Protein AF-A0A925DSL1-F1 (afdb_monomer)

Structure (mmCIF, N/CA/C/O backbone):
data_AF-A0A925DSL1-F1
#
_entry.id   AF-A0A925DSL1-F1
#
loop_
_atom_site.group_PDB
_atom_site.id
_atom_site.type_symbol
_atom_site.label_atom_id
_atom_site.label_alt_id
_atom_site.label_comp_id
_atom_site.label_asym_id
_atom_site.label_entity_id
_atom_site.label_seq_id
_atom_site.pdbx_PDB_ins_code
_atom_site.Cartn_x
_atom_site.Cartn_y
_atom_site.Cartn_z
_atom_site.occupancy
_atom_site.B_iso_or_equiv
_atom_site.auth_seq_id
_atom_site.auth_comp_id
_atom_site.auth_asym_id
_atom_site.auth_atom_id
_atom_site.pdbx_PDB_model_num
ATOM 1 N N . ALA A 1 1 ? -9.208 -15.804 7.404 1.00 92.75 1 ALA A N 1
ATOM 2 C CA . ALA A 1 1 ? -10.664 -15.871 7.669 1.00 92.75 1 ALA A CA 1
ATOM 3 C C . ALA A 1 1 ? -11.492 -15.817 6.386 1.00 92.75 1 ALA A C 1
ATOM 5 O O . ALA A 1 1 ? -12.232 -16.760 6.136 1.00 92.75 1 ALA A O 1
ATOM 6 N N . GLY A 1 2 ? -11.360 -14.783 5.545 1.00 96.75 2 GLY A N 1
ATOM 7 C CA . GLY A 1 2 ? -12.236 -14.654 4.375 1.00 96.75 2 GLY A CA 1
ATOM 8 C C . GLY A 1 2 ? -12.091 -15.757 3.317 1.00 96.75 2 GLY A C 1
ATOM 9 O O . GLY A 1 2 ? -13.102 -16.180 2.771 1.00 96.75 2 GLY A O 1
ATOM 10 N N . TYR A 1 3 ? -10.896 -16.335 3.118 1.00 97.31 3 TYR A N 1
ATOM 11 C CA . TYR A 1 3 ? -10.740 -17.514 2.244 1.00 97.31 3 TYR A CA 1
ATOM 12 C C . TYR A 1 3 ? -11.501 -18.734 2.787 1.00 97.31 3 TYR A C 1
ATOM 14 O O . TYR A 1 3 ? -12.161 -19.450 2.045 1.00 97.31 3 TYR A O 1
ATOM 22 N N . ALA A 1 4 ? -11.475 -18.952 4.105 1.00 97.38 4 ALA A N 1
ATOM 23 C CA . ALA A 1 4 ? -12.254 -20.024 4.717 1.00 97.38 4 ALA A CA 1
ATOM 24 C C . ALA A 1 4 ? -13.763 -19.775 4.560 1.00 97.38 4 ALA A C 1
ATOM 26 O O . ALA A 1 4 ? -14.498 -20.706 4.244 1.00 97.38 4 ALA A O 1
ATOM 27 N N . ALA A 1 5 ? -14.220 -18.529 4.731 1.00 97.75 5 ALA A N 1
ATOM 28 C CA . ALA A 1 5 ? -15.623 -18.161 4.557 1.00 97.75 5 ALA A CA 1
ATOM 29 C C . ALA A 1 5 ? -16.121 -18.376 3.117 1.00 97.75 5 ALA A C 1
ATOM 31 O O . ALA A 1 5 ? -17.248 -18.829 2.935 1.00 97.75 5 ALA A O 1
ATOM 32 N N . SER A 1 6 ? -15.285 -18.123 2.105 1.00 97.56 6 SER A N 1
ATOM 33 C CA . SER A 1 6 ? -15.670 -18.282 0.697 1.00 97.56 6 SER A CA 1
ATOM 34 C C . SER A 1 6 ? -15.824 -19.746 0.268 1.00 97.56 6 SER A C 1
ATOM 36 O O . SER A 1 6 ? -16.678 -20.057 -0.561 1.00 97.56 6 SER A O 1
ATOM 38 N N . ILE A 1 7 ? -15.042 -20.666 0.848 1.00 97.25 7 ILE A N 1
ATOM 39 C CA . ILE A 1 7 ? -15.068 -22.089 0.466 1.00 97.25 7 ILE A CA 1
ATOM 40 C C . ILE A 1 7 ? -15.901 -22.960 1.413 1.00 97.25 7 ILE A C 1
ATOM 42 O O . ILE A 1 7 ? -16.441 -23.992 0.998 1.00 97.25 7 ILE A O 1
ATOM 46 N N . TYR A 1 8 ? -16.037 -22.573 2.685 1.00 97.62 8 TYR A N 1
ATOM 47 C CA . TYR A 1 8 ? -16.779 -23.359 3.665 1.00 97.62 8 TYR A CA 1
ATOM 48 C C . TYR A 1 8 ? -18.255 -23.428 3.276 1.00 97.62 8 TYR A C 1
ATOM 50 O O . TYR A 1 8 ? -18.919 -22.409 3.115 1.00 97.62 8 TYR A O 1
ATOM 58 N N . LYS A 1 9 ? -18.767 -24.651 3.080 1.00 96.69 9 LYS A N 1
ATOM 59 C CA . LYS A 1 9 ? -20.120 -24.907 2.549 1.00 96.69 9 LYS A CA 1
ATOM 60 C C . LYS A 1 9 ? -20.443 -24.128 1.259 1.00 96.69 9 LYS A C 1
ATOM 62 O O . LYS A 1 9 ? -21.612 -23.878 0.986 1.00 96.69 9 LYS A O 1
ATOM 67 N N . ARG A 1 10 ? -19.427 -23.848 0.430 1.00 95.62 10 ARG A N 1
ATOM 68 C CA . ARG A 1 10 ? -19.524 -23.047 -0.810 1.00 95.62 10 ARG A CA 1
ATOM 69 C C . ARG A 1 10 ? -19.879 -21.568 -0.581 1.00 95.62 10 ARG A C 1
ATOM 71 O O . ARG A 1 10 ? -20.422 -20.938 -1.484 1.00 95.62 10 ARG A O 1
ATOM 78 N N . GLY A 1 11 ? -19.589 -21.041 0.606 1.00 97.00 11 GLY A N 1
ATOM 79 C CA . GLY A 1 11 ? -19.793 -19.640 0.954 1.00 97.00 11 GLY A CA 1
ATOM 80 C C . GLY A 1 11 ? -20.646 -19.480 2.207 1.00 97.00 11 GLY A C 1
ATOM 81 O O . GLY A 1 11 ? -21.763 -19.994 2.289 1.00 97.00 11 GLY A O 1
ATOM 82 N N . ILE A 1 12 ? -20.132 -18.726 3.174 1.00 97.88 12 ILE A N 1
ATOM 83 C CA . ILE A 1 12 ? -20.872 -18.238 4.339 1.00 97.88 12 ILE A CA 1
ATOM 84 C C . ILE A 1 12 ? -20.618 -16.748 4.531 1.00 97.88 12 ILE A C 1
ATOM 86 O O . ILE A 1 12 ? -19.572 -16.243 4.131 1.00 97.88 12 ILE A O 1
ATOM 90 N N . LYS A 1 13 ? -21.553 -16.072 5.208 1.00 97.81 13 LYS A N 1
ATOM 91 C CA . LYS A 1 13 ? -21.423 -14.647 5.517 1.00 97.81 13 LYS A CA 1
ATOM 92 C C . LYS A 1 13 ? -20.107 -14.340 6.226 1.00 97.81 13 LYS A C 1
ATOM 94 O O . LYS A 1 13 ? -19.699 -15.069 7.135 1.00 97.81 13 LYS A O 1
ATOM 99 N N . LEU A 1 14 ? -19.488 -13.236 5.835 1.00 97.44 14 LEU A N 1
ATOM 100 C CA . LEU A 1 14 ? -18.212 -12.766 6.350 1.00 97.44 14 LEU A CA 1
ATOM 101 C C . LEU A 1 14 ? -18.372 -11.352 6.899 1.00 97.44 14 LEU A C 1
ATOM 103 O O . LEU A 1 14 ? -18.754 -10.434 6.185 1.00 97.44 14 LEU A O 1
ATOM 107 N N . VAL A 1 15 ? -17.997 -11.166 8.158 1.00 97.75 15 VAL A N 1
ATOM 108 C CA . VAL A 1 15 ? -17.792 -9.841 8.746 1.00 97.75 15 VAL A CA 1
ATOM 109 C C . VAL A 1 15 ? -16.313 -9.690 9.044 1.00 97.75 15 VAL A C 1
ATOM 111 O O . VAL A 1 15 ? -15.685 -10.622 9.551 1.00 97.75 15 VAL A O 1
ATOM 114 N N . GLN A 1 16 ? -15.755 -8.528 8.728 1.00 97.56 16 GLN A N 1
ATOM 115 C CA . GLN A 1 16 ? -14.381 -8.197 9.071 1.00 97.56 16 GLN A CA 1
ATOM 116 C C . GLN A 1 16 ? -14.343 -7.087 10.119 1.00 97.56 16 GLN A C 1
ATOM 118 O O . GLN A 1 16 ? -15.021 -6.069 9.996 1.00 97.56 16 GLN A O 1
ATOM 123 N N . VAL A 1 17 ? -13.533 -7.311 11.152 1.00 98.06 17 VAL A N 1
ATOM 124 C CA . VAL A 1 17 ? -13.285 -6.375 12.253 1.00 98.06 17 VAL A CA 1
ATOM 125 C C . VAL A 1 17 ? -11.774 -6.132 12.294 1.00 98.06 17 VAL A C 1
ATOM 127 O O . VAL A 1 17 ? -11.069 -6.821 13.032 1.00 98.06 17 VAL A O 1
ATOM 130 N N . PRO A 1 18 ? -11.231 -5.282 11.405 1.00 97.75 18 PRO A N 1
ATOM 131 C CA . PRO A 1 18 ? -9.798 -5.025 11.368 1.00 97.75 18 PRO A CA 1
ATOM 132 C C . PRO A 1 18 ? -9.325 -4.345 12.657 1.00 97.75 18 PRO A C 1
ATOM 134 O O . PRO A 1 18 ? -9.945 -3.399 13.131 1.00 97.75 18 PRO A O 1
ATOM 137 N N . THR A 1 19 ? -8.200 -4.814 13.200 1.00 97.94 19 THR A N 1
ATOM 138 C CA . THR A 1 19 ? -7.633 -4.336 14.476 1.00 97.94 19 THR A CA 1
ATOM 139 C C . THR A 1 19 ? -6.268 -3.662 14.322 1.00 97.94 19 THR A C 1
ATOM 141 O O . THR A 1 19 ? -5.632 -3.331 15.317 1.00 97.94 19 THR A O 1
ATOM 144 N N . SER A 1 20 ? -5.793 -3.478 13.089 1.00 98.12 20 SER A N 1
ATOM 145 C CA . SER A 1 20 ? -4.558 -2.759 12.766 1.00 98.12 20 SER A CA 1
ATOM 146 C C . SER A 1 20 ? -4.834 -1.667 11.740 1.00 98.12 20 SER A C 1
ATOM 148 O O . SER A 1 20 ? -5.822 -1.743 11.003 1.00 98.12 20 SER A O 1
ATOM 150 N N . VAL A 1 21 ? -3.937 -0.680 11.650 1.00 98.00 21 VAL A N 1
ATOM 151 C CA . VAL A 1 21 ? -4.007 0.363 10.614 1.00 98.00 21 VAL A CA 1
ATOM 152 C C . VAL A 1 21 ? -4.038 -0.282 9.230 1.00 98.00 21 VAL A C 1
ATOM 154 O O . VAL A 1 21 ? -4.959 -0.018 8.466 1.00 98.00 21 VAL A O 1
ATOM 157 N N . LEU A 1 22 ? -3.110 -1.207 8.949 1.00 98.06 22 LEU A N 1
ATOM 158 C CA . LEU A 1 22 ? -3.050 -1.952 7.686 1.00 98.06 22 LEU A CA 1
ATOM 159 C C . LEU A 1 22 ? -4.371 -2.669 7.365 1.00 98.06 22 LEU A C 1
ATOM 161 O O . LEU A 1 22 ? -4.848 -2.631 6.231 1.00 98.06 22 LEU A O 1
ATOM 165 N N . GLY A 1 23 ? -4.982 -3.303 8.370 1.00 97.88 23 GLY A N 1
ATOM 166 C CA . GLY A 1 23 ? -6.276 -3.960 8.227 1.00 97.88 23 GLY A CA 1
ATOM 167 C C . GLY A 1 23 ? -7.384 -2.985 7.838 1.00 97.88 23 GLY A C 1
ATOM 168 O O . GLY A 1 23 ? -8.150 -3.275 6.923 1.00 97.88 23 GLY A O 1
ATOM 169 N N . MET A 1 24 ? -7.454 -1.834 8.509 1.00 98.25 24 MET A N 1
ATOM 170 C CA . MET A 1 24 ? -8.497 -0.824 8.294 1.00 98.25 24 MET A CA 1
ATOM 171 C C . MET A 1 24 ? -8.348 -0.102 6.952 1.00 98.25 24 MET A C 1
ATOM 173 O O . MET A 1 24 ? -9.342 0.193 6.296 1.00 98.25 24 MET A O 1
ATOM 177 N N . VAL A 1 25 ? -7.121 0.191 6.529 1.00 97.75 25 VAL A N 1
ATOM 178 C CA . VAL A 1 25 ? -6.869 1.029 5.346 1.00 97.75 25 VAL A CA 1
ATOM 179 C C . VAL A 1 25 ? -6.683 0.214 4.068 1.00 97.75 25 VAL A C 1
ATOM 181 O O . VAL A 1 25 ? -6.904 0.729 2.973 1.00 97.75 25 VAL A O 1
ATOM 184 N N . ASP A 1 26 ? -6.306 -1.061 4.185 1.00 97.25 26 ASP A N 1
ATOM 185 C CA . ASP A 1 26 ? -6.013 -1.897 3.032 1.00 97.25 26 ASP A CA 1
ATOM 186 C C . ASP A 1 26 ? -6.592 -3.313 3.163 1.00 97.25 26 ASP A C 1
ATOM 188 O O . ASP A 1 26 ? -7.583 -3.620 2.496 1.00 97.25 26 ASP A O 1
A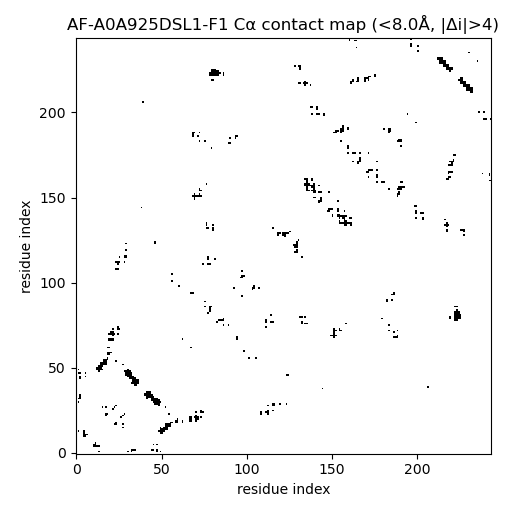TOM 192 N N . ALA A 1 27 ? -6.020 -4.181 3.997 1.00 95.19 27 ALA A N 1
ATOM 193 C CA . ALA A 1 27 ? -6.209 -5.631 3.878 1.00 95.19 27 ALA A CA 1
ATOM 194 C C . ALA A 1 27 ? -7.670 -6.103 4.009 1.00 95.19 27 ALA A C 1
ATOM 196 O O . ALA A 1 27 ? -8.053 -7.094 3.385 1.00 95.19 27 ALA A O 1
ATOM 197 N N . ALA A 1 28 ? -8.508 -5.393 4.774 1.00 96.50 28 ALA A N 1
ATOM 198 C CA . ALA A 1 28 ? -9.909 -5.771 4.941 1.00 96.50 28 ALA A CA 1
ATOM 199 C C . ALA A 1 28 ? -10.811 -5.413 3.746 1.00 96.50 28 ALA A C 1
ATOM 201 O O . ALA A 1 28 ? -11.940 -5.901 3.640 1.00 96.50 28 ALA A O 1
ATOM 202 N N . ILE A 1 29 ? -10.324 -4.569 2.833 1.00 95.44 29 ILE A N 1
ATOM 203 C CA . ILE A 1 29 ? -11.113 -3.966 1.760 1.00 95.44 29 ILE A CA 1
ATOM 204 C C . ILE A 1 29 ? -10.801 -4.628 0.417 1.00 95.44 29 ILE A C 1
ATOM 206 O O . ILE A 1 29 ? -9.652 -4.791 0.001 1.00 95.44 29 ILE A O 1
ATOM 210 N N . GLY A 1 30 ? -11.864 -4.946 -0.320 1.00 93.38 30 GLY A N 1
ATOM 211 C CA . GLY A 1 30 ? -11.807 -5.398 -1.707 1.00 93.38 30 GLY A CA 1
ATOM 212 C C . GLY A 1 30 ? -11.719 -6.9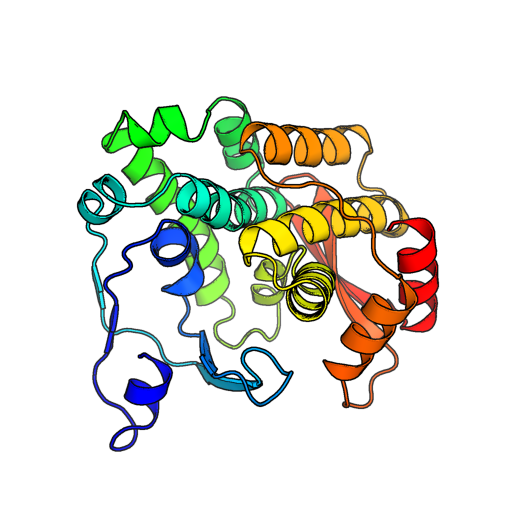04 -1.904 1.00 93.38 30 GLY A C 1
ATOM 213 O O . GLY A 1 30 ? -11.445 -7.345 -3.022 1.00 93.38 30 GLY A O 1
ATOM 214 N N . GLY A 1 31 ? -11.938 -7.688 -0.849 1.00 94.62 31 GLY A N 1
ATOM 215 C CA . GLY A 1 31 ? -12.297 -9.101 -0.958 1.00 94.62 31 GLY A CA 1
ATOM 216 C C . GLY A 1 31 ? -11.206 -10.036 -1.477 1.00 94.62 31 GLY A C 1
ATOM 217 O O . GLY A 1 31 ? -11.490 -11.207 -1.710 1.00 94.62 31 GLY A O 1
ATOM 218 N N . LYS A 1 32 ? -9.963 -9.578 -1.655 1.00 95.00 32 LYS A N 1
ATOM 219 C CA . LYS A 1 32 ? -8.842 -10.468 -1.980 1.00 95.00 32 LYS A CA 1
ATOM 220 C C . LYS A 1 32 ? -8.484 -11.269 -0.736 1.00 95.00 32 LYS A C 1
ATOM 222 O O . LYS A 1 32 ? -7.959 -10.726 0.226 1.00 95.00 32 LYS A O 1
ATOM 227 N N . ASN A 1 33 ? -8.792 -12.559 -0.757 1.00 94.94 33 ASN A N 1
ATOM 228 C CA . ASN A 1 33 ? -8.494 -13.466 0.339 1.00 94.94 33 ASN A CA 1
ATOM 229 C C . ASN A 1 33 ? -7.604 -14.589 -0.168 1.00 94.94 33 ASN A C 1
ATOM 231 O O . ASN A 1 33 ? -7.962 -15.234 -1.151 1.00 94.94 33 ASN A O 1
ATOM 235 N N . GLY A 1 34 ? -6.503 -14.870 0.521 1.00 92.88 34 GLY A N 1
ATOM 236 C CA . GLY A 1 34 ? -5.579 -15.918 0.111 1.00 92.88 34 GLY A CA 1
ATOM 237 C C . GLY A 1 34 ? -4.840 -16.559 1.274 1.00 92.88 34 GLY A C 1
ATOM 238 O O . GLY A 1 34 ? -4.988 -16.158 2.430 1.00 92.88 34 GLY A O 1
ATOM 239 N N . VAL A 1 35 ? -4.086 -17.596 0.934 1.00 92.38 35 VAL A N 1
ATOM 240 C CA . VAL A 1 35 ? -3.110 -18.264 1.790 1.00 92.38 35 VAL A CA 1
ATOM 241 C C . VAL A 1 35 ? -1.819 -18.471 1.009 1.00 92.38 35 VAL A C 1
ATOM 243 O O . VAL A 1 35 ? 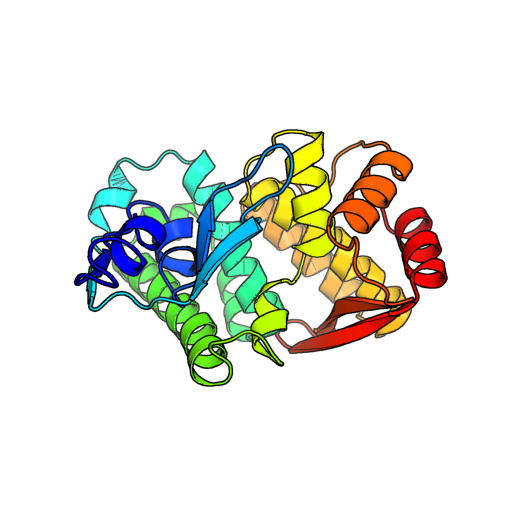-1.836 -18.665 -0.213 1.00 92.38 35 VAL A O 1
ATOM 246 N N . ASP A 1 36 ? -0.706 -18.452 1.729 1.00 89.12 36 ASP A N 1
ATOM 247 C CA . ASP A 1 36 ? 0.608 -18.733 1.166 1.00 89.12 36 ASP A CA 1
ATOM 248 C C . ASP A 1 36 ? 0.761 -20.236 0.900 1.00 89.12 36 ASP A C 1
ATOM 250 O O . ASP A 1 36 ? 0.242 -21.077 1.641 1.00 89.12 36 ASP A O 1
ATOM 254 N N . VAL A 1 37 ? 1.482 -20.588 -0.166 1.00 86.12 37 VAL A N 1
ATOM 255 C CA . VAL A 1 37 ? 1.793 -21.982 -0.509 1.00 86.12 37 VAL A CA 1
ATOM 256 C C . VAL A 1 37 ? 3.293 -22.116 -0.726 1.00 86.12 37 VAL A C 1
ATOM 258 O O . VAL A 1 37 ? 3.823 -21.727 -1.766 1.00 86.12 37 VAL A O 1
ATOM 261 N N . GLY A 1 38 ? 3.990 -22.683 0.262 1.00 84.12 38 GLY A N 1
ATOM 262 C CA . GLY A 1 38 ? 5.452 -22.734 0.254 1.00 84.12 38 GLY A CA 1
ATOM 263 C C . GLY A 1 38 ? 6.040 -21.314 0.221 1.00 84.12 38 GLY A C 1
ATOM 264 O O . GLY A 1 38 ? 5.655 -20.511 1.065 1.00 84.12 38 GLY A O 1
ATOM 265 N N . PRO A 1 39 ? 6.931 -20.980 -0.733 1.00 73.81 39 PRO A N 1
ATOM 266 C CA . PRO A 1 39 ? 7.510 -19.639 -0.850 1.00 73.81 39 PRO A CA 1
ATOM 267 C C . PRO A 1 39 ? 6.599 -18.622 -1.566 1.00 73.81 39 PRO A C 1
ATOM 269 O O . PRO A 1 39 ? 6.995 -17.475 -1.745 1.00 73.81 39 PRO A O 1
ATOM 272 N N . PHE A 1 40 ? 5.412 -19.025 -2.033 1.00 76.06 40 PHE A N 1
ATOM 273 C CA . PHE A 1 40 ? 4.550 -18.168 -2.847 1.00 76.06 40 PHE A CA 1
ATOM 274 C C . PHE A 1 40 ? 3.459 -17.493 -2.012 1.00 76.06 40 PHE A C 1
ATOM 276 O O . PHE A 1 40 ? 2.558 -18.166 -1.497 1.00 76.06 40 PHE A O 1
ATOM 283 N N . LYS A 1 41 ? 3.518 -16.160 -1.937 1.00 76.38 41 LYS A N 1
ATOM 284 C CA . LYS A 1 41 ? 2.550 -15.317 -1.226 1.00 76.38 41 LYS A CA 1
ATOM 285 C C . LYS A 1 41 ? 1.183 -15.325 -1.899 1.00 76.38 41 LYS A C 1
ATOM 287 O O . LYS A 1 41 ? 1.097 -15.182 -3.115 1.00 76.38 41 LYS A O 1
ATOM 292 N N . ASN A 1 42 ? 0.113 -15.455 -1.112 1.00 83.00 42 ASN A N 1
ATOM 293 C CA . ASN A 1 42 ? -1.283 -15.356 -1.564 1.00 83.00 42 ASN A CA 1
ATOM 294 C C . ASN A 1 42 ? -1.629 -16.211 -2.808 1.00 83.00 42 ASN A C 1
ATOM 296 O O . ASN A 1 42 ? -2.549 -15.880 -3.558 1.00 83.00 42 ASN A O 1
ATOM 300 N N . MET A 1 43 ? -0.902 -17.312 -3.033 1.00 85.69 43 MET A N 1
ATOM 301 C CA . MET A 1 43 ? -0.968 -18.110 -4.265 1.00 85.69 43 MET A CA 1
ATOM 302 C C . MET A 1 43 ? -2.329 -18.789 -4.465 1.00 85.69 43 MET A C 1
ATOM 304 O O . MET A 1 43 ? -2.800 -18.932 -5.593 1.00 85.69 43 MET A O 1
ATOM 308 N N . VAL A 1 44 ? -2.970 -19.224 -3.378 1.00 91.75 44 VAL A N 1
ATOM 309 C CA . VAL A 1 44 ? -4.300 -19.847 -3.419 1.00 91.75 44 VAL A CA 1
ATOM 310 C C . VAL A 1 44 ? -5.286 -18.941 -2.707 1.00 91.75 44 VAL A C 1
ATOM 312 O O . VAL A 1 44 ? -5.086 -18.595 -1.545 1.00 91.75 44 VAL A O 1
ATOM 315 N N . GLY A 1 45 ? -6.368 -18.570 -3.388 1.00 94.56 45 GLY A N 1
ATOM 316 C CA . GLY A 1 45 ? -7.311 -17.604 -2.848 1.00 94.56 45 GLY A CA 1
ATOM 317 C C . GLY A 1 45 ? -8.591 -17.437 -3.654 1.00 94.56 45 GLY A C 1
ATOM 318 O O . GLY A 1 45 ? -8.836 -18.126 -4.643 1.00 94.56 45 GLY A O 1
ATOM 319 N N . THR A 1 46 ? -9.416 -16.498 -3.203 1.00 96.12 46 THR A N 1
ATOM 320 C CA . THR A 1 46 ? -10.694 -16.110 -3.809 1.00 96.12 46 THR A CA 1
ATOM 321 C C . THR A 1 46 ? -10.889 -14.603 -3.711 1.00 96.12 46 THR A C 1
ATOM 323 O O . THR A 1 46 ? -10.506 -13.999 -2.705 1.00 96.12 46 THR A O 1
ATOM 326 N N . VAL A 1 47 ? -11.587 -14.022 -4.686 1.00 95.94 47 VAL A N 1
ATOM 327 C CA . VAL A 1 47 ? -12.211 -12.703 -4.526 1.00 95.94 47 VAL A CA 1
ATOM 328 C C . VAL A 1 47 ? -13.594 -12.916 -3.902 1.00 95.94 47 VAL A C 1
ATOM 330 O O . VAL A 1 47 ? -14.478 -13.487 -4.534 1.00 95.94 47 VAL A O 1
ATOM 333 N N . TYR A 1 48 ? -13.745 -12.553 -2.628 1.00 96.19 48 TYR A N 1
ATOM 334 C CA . TYR A 1 48 ? -14.959 -12.724 -1.829 1.00 96.19 48 TYR A CA 1
ATOM 335 C C . TYR A 1 48 ? -15.121 -11.545 -0.864 1.00 96.19 48 TYR A C 1
ATOM 337 O O . TYR A 1 48 ? -14.308 -11.364 0.048 1.00 96.19 48 TYR A O 1
ATOM 345 N N . GLN A 1 49 ? -16.143 -10.720 -1.092 1.00 96.50 49 GLN A N 1
ATOM 346 C CA . GLN A 1 49 ? -16.385 -9.518 -0.294 1.00 96.50 49 GLN A CA 1
ATOM 347 C C . GLN A 1 49 ? -16.964 -9.863 1.084 1.00 96.50 49 GLN A C 1
ATOM 349 O O . GLN A 1 49 ? -17.761 -10.798 1.194 1.00 96.50 49 GLN A O 1
ATOM 354 N N . PRO A 1 50 ? -16.600 -9.116 2.139 1.00 96.38 50 PRO A N 1
ATOM 355 C CA . PRO A 1 50 ? -17.330 -9.175 3.396 1.00 96.38 50 PRO A CA 1
ATOM 356 C C . PRO A 1 50 ? -18.730 -8.559 3.247 1.00 96.38 50 PRO A C 1
ATOM 358 O O . PRO A 1 50 ? -18.910 -7.570 2.541 1.00 96.38 50 PRO A O 1
ATOM 361 N N . ASP A 1 51 ? -19.709 -9.103 3.969 1.00 97.00 51 ASP A N 1
ATOM 362 C CA . ASP A 1 51 ? -21.045 -8.517 4.116 1.00 97.00 51 ASP A CA 1
ATOM 363 C C . ASP A 1 51 ? -21.012 -7.226 4.951 1.00 97.00 51 ASP A C 1
ATOM 365 O O . ASP A 1 51 ? -21.890 -6.374 4.820 1.00 97.00 51 ASP A O 1
ATOM 369 N N . PHE A 1 52 ? -20.031 -7.098 5.852 1.00 96.12 52 PHE A N 1
ATOM 370 C CA . PHE A 1 52 ? -19.885 -5.941 6.731 1.00 96.12 52 PHE A CA 1
ATOM 371 C C . PHE A 1 52 ? -18.433 -5.735 7.179 1.00 96.12 52 PHE A C 1
ATOM 373 O O . PHE A 1 52 ? -17.702 -6.695 7.443 1.00 96.12 52 PHE A O 1
ATOM 380 N N . LEU A 1 53 ? -18.045 -4.467 7.307 1.00 96.12 53 LEU A N 1
ATOM 381 C CA . LEU A 1 53 ? -16.767 -4.013 7.846 1.00 96.12 53 LEU A CA 1
ATOM 382 C C . LEU A 1 53 ? -17.042 -3.160 9.089 1.00 96.12 53 LEU A C 1
ATOM 384 O O . LEU A 1 53 ? -17.683 -2.117 8.984 1.00 96.12 53 LEU A O 1
ATOM 388 N N . LEU A 1 54 ? -16.568 -3.603 10.255 1.00 96.75 54 LEU A N 1
ATOM 389 C CA . LEU A 1 54 ? -16.703 -2.866 11.513 1.00 96.75 54 LEU A CA 1
ATOM 390 C C . LEU A 1 54 ? -15.379 -2.209 11.879 1.00 96.75 54 LEU A C 1
ATOM 392 O O . LEU A 1 54 ? -14.422 -2.895 12.236 1.00 96.75 54 LEU A O 1
ATOM 396 N N . PHE A 1 55 ? -15.336 -0.885 11.802 1.00 96.00 55 PHE A N 1
ATOM 397 C CA . PHE A 1 55 ? -14.148 -0.110 12.137 1.00 96.00 55 PHE A CA 1
ATOM 398 C C . PHE A 1 55 ? -14.305 0.421 13.559 1.00 96.00 55 PHE A C 1
ATOM 400 O O . PHE A 1 55 ? -15.008 1.400 13.791 1.00 96.00 55 PHE A O 1
ATOM 407 N N . ASP A 1 56 ? -13.676 -0.261 14.513 1.00 96.19 56 ASP A N 1
ATOM 408 C CA . ASP A 1 56 ? -13.581 0.191 15.899 1.00 96.19 56 ASP A CA 1
ATOM 409 C C . ASP A 1 56 ? -12.151 0.671 16.168 1.00 96.19 56 ASP A C 1
ATOM 411 O O . ASP A 1 56 ? -11.215 -0.118 16.312 1.00 96.19 56 ASP A O 1
ATOM 415 N N . TYR A 1 57 ? -11.976 1.991 16.215 1.00 95.62 57 TYR A N 1
ATOM 416 C CA . TYR A 1 57 ? -10.663 2.607 16.400 1.00 95.62 57 TYR A CA 1
ATOM 417 C C . TYR A 1 57 ? -10.070 2.354 17.790 1.00 95.62 57 TYR A C 1
ATOM 419 O O . TYR A 1 57 ? -8.866 2.526 17.968 1.00 95.62 57 TYR A O 1
ATOM 427 N N . SER A 1 58 ? -10.861 1.886 18.766 1.00 95.75 58 SER A N 1
ATOM 428 C CA . SER A 1 58 ? -10.345 1.568 20.101 1.00 95.75 58 SER A CA 1
ATOM 429 C C . SER A 1 58 ? -9.338 0.413 20.095 1.00 95.75 58 SER A C 1
ATOM 431 O O . SER A 1 58 ? -8.458 0.382 20.957 1.00 95.75 58 SER A O 1
ATOM 433 N N . PHE A 1 59 ? -9.375 -0.474 19.090 1.00 97.06 59 PHE A N 1
ATOM 434 C CA . PHE A 1 59 ? -8.351 -1.511 18.902 1.00 97.06 59 PHE A CA 1
ATOM 435 C C . PHE A 1 59 ? -6.953 -0.932 18.662 1.00 97.06 59 PHE A C 1
ATOM 437 O O . PHE A 1 59 ? -5.952 -1.555 19.020 1.00 97.06 59 PHE A O 1
ATOM 444 N N . LEU A 1 60 ? -6.871 0.278 18.102 1.00 97.19 60 LEU A N 1
ATOM 445 C CA . LEU A 1 60 ? -5.599 0.926 17.802 1.00 97.19 60 LEU A CA 1
ATOM 446 C C . LEU A 1 60 ? -4.903 1.477 19.059 1.00 97.19 60 LEU A C 1
ATOM 448 O O . LEU A 1 60 ? -3.698 1.723 19.022 1.00 97.19 60 LEU A O 1
ATOM 452 N N . ASN A 1 61 ? -5.615 1.592 20.188 1.00 95.44 61 ASN A N 1
ATOM 453 C CA . ASN A 1 61 ? -5.049 2.044 21.467 1.00 95.44 61 ASN A CA 1
ATOM 454 C C . ASN A 1 61 ? -3.987 1.083 22.022 1.00 95.44 61 ASN A C 1
ATOM 456 O O . ASN A 1 61 ? -3.099 1.503 22.759 1.00 95.44 61 ASN A O 1
ATOM 460 N N . THR A 1 62 ? -4.089 -0.206 21.691 1.00 97.12 62 THR A N 1
ATOM 461 C CA . THR A 1 62 ? -3.135 -1.246 22.106 1.00 97.12 62 THR A CA 1
ATOM 462 C C . THR A 1 62 ? -2.206 -1.682 20.977 1.00 97.12 62 THR A C 1
ATOM 464 O O . THR A 1 62 ? -1.415 -2.604 21.166 1.00 97.12 62 THR A O 1
ATOM 467 N N . LEU A 1 63 ? -2.324 -1.072 19.794 1.00 97.75 63 LEU A N 1
ATOM 468 C CA . LEU A 1 63 ? -1.524 -1.441 18.635 1.00 97.75 63 LEU A CA 1
ATOM 469 C C . LEU A 1 63 ? -0.081 -0.928 18.814 1.00 97.75 63 LEU A C 1
ATOM 471 O O . LEU A 1 63 ? 0.094 0.274 19.035 1.00 97.75 63 LEU A O 1
ATOM 475 N N . PRO A 1 64 ? 0.943 -1.795 18.704 1.00 97.19 64 PRO A N 1
ATOM 476 C CA . PRO A 1 64 ? 2.343 -1.380 18.768 1.00 97.19 64 PRO A CA 1
ATOM 477 C C . PRO A 1 64 ? 2.702 -0.345 17.696 1.00 97.19 64 PRO A C 1
ATOM 479 O O . PRO A 1 64 ? 2.170 -0.378 16.587 1.00 97.19 64 PRO A O 1
ATOM 482 N N . ASP A 1 65 ? 3.650 0.543 17.997 1.00 96.56 65 ASP A N 1
ATOM 483 C CA . ASP A 1 65 ? 4.076 1.612 17.079 1.00 96.56 65 ASP A CA 1
ATOM 484 C C . ASP A 1 65 ? 4.633 1.071 15.756 1.00 96.56 65 ASP A C 1
ATOM 486 O O . ASP A 1 65 ? 4.384 1.644 14.700 1.00 96.56 65 ASP A O 1
ATOM 490 N N . GLU A 1 66 ? 5.311 -0.075 15.786 1.00 96.88 66 GLU A N 1
ATOM 491 C CA . GLU A 1 66 ? 5.787 -0.761 14.579 1.00 96.88 66 GLU A CA 1
ATOM 492 C C . GLU A 1 66 ? 4.645 -1.139 13.620 1.00 96.88 66 GLU A C 1
ATOM 494 O O . GLU A 1 66 ? 4.805 -1.037 12.407 1.00 96.88 66 GLU A O 1
ATOM 499 N N . GLU A 1 67 ? 3.461 -1.481 14.136 1.00 97.75 67 GLU A N 1
ATOM 500 C CA . GLU A 1 67 ? 2.288 -1.799 13.313 1.00 97.75 67 GLU A CA 1
ATOM 501 C C . GLU A 1 67 ? 1.560 -0.548 12.804 1.00 97.75 67 GLU A C 1
ATOM 503 O O . GLU A 1 67 ? 0.898 -0.585 11.761 1.00 97.75 67 GLU A O 1
ATOM 508 N N . TRP A 1 68 ? 1.717 0.586 13.494 1.00 97.75 68 TRP A N 1
ATOM 509 C CA . TRP A 1 68 ? 1.341 1.888 12.945 1.00 97.75 68 TRP A CA 1
ATOM 510 C C . TRP A 1 68 ? 2.220 2.228 11.743 1.00 97.75 68 TRP A C 1
ATOM 512 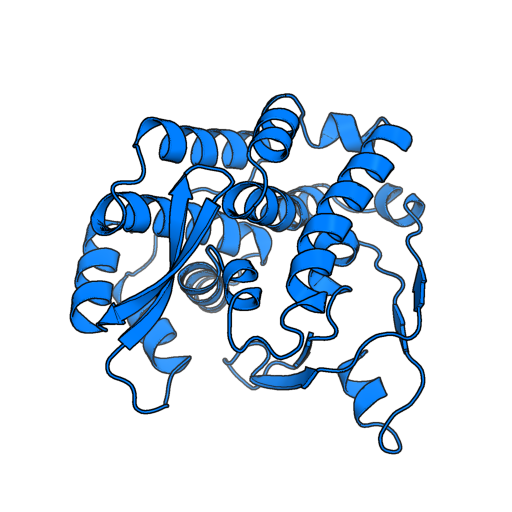O O . TRP A 1 68 ? 1.692 2.481 10.659 1.00 97.75 68 TRP A O 1
ATOM 522 N N . VAL A 1 69 ? 3.544 2.171 11.917 1.00 97.62 69 VAL A N 1
ATOM 523 C CA . VAL A 1 69 ? 4.532 2.402 10.851 1.00 97.62 69 VAL A CA 1
ATOM 524 C C . VAL A 1 69 ? 4.242 1.493 9.653 1.00 97.62 69 VAL A C 1
ATOM 526 O O . VAL A 1 69 ? 4.069 1.982 8.537 1.00 97.62 69 VAL A O 1
ATOM 529 N N . ASN A 1 70 ? 4.067 0.191 9.898 1.00 97.75 70 ASN A N 1
ATOM 530 C CA . ASN A 1 70 ? 3.718 -0.815 8.896 1.00 97.75 70 ASN A CA 1
ATOM 531 C C . ASN A 1 70 ? 2.467 -0.430 8.078 1.00 97.75 70 ASN A C 1
ATOM 533 O O . ASN A 1 70 ? 2.487 -0.464 6.849 1.00 97.75 70 ASN A O 1
ATOM 537 N N . GLY A 1 71 ? 1.384 -0.013 8.742 1.00 97.75 71 GLY A N 1
ATOM 538 C CA . GLY A 1 71 ? 0.139 0.366 8.067 1.00 97.75 71 GLY A CA 1
ATOM 539 C C . GLY A 1 71 ? 0.222 1.662 7.256 1.00 97.75 71 GLY A C 1
ATOM 540 O O . GLY A 1 71 ? -0.462 1.788 6.239 1.00 97.75 71 GLY A O 1
ATOM 541 N N . PHE A 1 72 ? 1.072 2.612 7.656 1.00 98.50 72 PHE A N 1
ATOM 542 C CA . PHE A 1 72 ? 1.219 3.887 6.946 1.00 98.50 72 PHE A CA 1
ATOM 543 C C . PHE A 1 72 ? 1.844 3.747 5.554 1.00 98.50 72 PHE A C 1
ATOM 545 O O . PHE A 1 72 ? 1.593 4.602 4.702 1.00 98.50 72 PHE A O 1
ATOM 552 N N . ALA A 1 73 ? 2.573 2.661 5.277 1.00 98.62 73 ALA A N 1
ATOM 553 C CA . ALA A 1 73 ? 3.094 2.389 3.939 1.00 98.62 73 ALA A CA 1
ATOM 554 C C . ALA A 1 73 ? 1.971 2.339 2.889 1.00 98.62 73 ALA A C 1
ATOM 556 O O . ALA A 1 73 ? 2.092 2.945 1.825 1.00 98.62 73 ALA A O 1
ATOM 557 N N . GLU A 1 74 ? 0.845 1.697 3.213 1.00 98.56 74 GLU A N 1
ATOM 558 C CA . GLU A 1 74 ? -0.302 1.597 2.304 1.00 98.56 74 GLU A CA 1
ATOM 559 C C . GLU A 1 74 ? -1.062 2.914 2.151 1.00 98.56 74 GLU A C 1
ATOM 561 O O . GLU A 1 74 ? -1.545 3.237 1.064 1.00 98.56 74 GLU A O 1
ATOM 566 N N . ILE A 1 75 ? -1.134 3.707 3.222 1.00 98.75 75 ILE A N 1
ATOM 567 C CA . ILE A 1 75 ? -1.759 5.033 3.186 1.00 98.75 75 ILE A CA 1
ATOM 568 C C . ILE A 1 75 ? -0.977 5.959 2.250 1.00 98.75 75 ILE A C 1
ATOM 570 O O . ILE A 1 75 ? -1.551 6.597 1.364 1.00 98.75 75 ILE A O 1
ATOM 574 N N . ILE A 1 76 ? 0.349 5.986 2.411 1.00 98.88 76 ILE A N 1
ATOM 575 C CA . ILE A 1 76 ? 1.249 6.766 1.560 1.00 98.88 76 ILE A CA 1
ATOM 576 C C . ILE A 1 76 ? 1.165 6.269 0.115 1.00 98.88 76 ILE A C 1
ATOM 578 O O . ILE A 1 76 ? 1.031 7.084 -0.798 1.00 98.88 76 ILE A O 1
ATOM 582 N N . LYS A 1 77 ? 1.154 4.948 -0.107 1.00 98.81 77 LYS A N 1
ATOM 583 C CA . LYS A 1 77 ? 0.981 4.350 -1.437 1.00 98.81 77 LYS A CA 1
ATOM 584 C C . LYS A 1 77 ? -0.279 4.866 -2.130 1.00 98.81 77 LYS A C 1
ATOM 586 O O . LYS A 1 77 ? -0.187 5.318 -3.269 1.00 98.81 77 LYS A O 1
ATOM 591 N N . HIS A 1 78 ? -1.440 4.822 -1.470 1.00 98.81 78 HIS A N 1
ATOM 592 C CA . HIS A 1 78 ? -2.700 5.296 -2.055 1.00 98.81 78 HIS A CA 1
ATOM 593 C C . HIS A 1 78 ? -2.663 6.787 -2.405 1.00 98.81 78 HIS A C 1
ATOM 595 O O . HIS A 1 78 ? -3.139 7.172 -3.476 1.00 98.81 78 HIS A O 1
ATOM 601 N N . ALA A 1 79 ? -2.055 7.612 -1.551 1.00 98.75 79 ALA A N 1
ATOM 602 C CA . ALA A 1 79 ? -1.853 9.027 -1.836 1.00 98.75 79 ALA A CA 1
ATOM 603 C C . ALA A 1 79 ? -0.957 9.234 -3.072 1.00 98.75 79 ALA A C 1
ATOM 605 O O . ALA A 1 79 ? -1.339 9.956 -3.994 1.00 98.75 79 ALA A O 1
ATOM 606 N N . CYS A 1 80 ? 0.177 8.526 -3.158 1.00 98.81 80 CYS A N 1
ATOM 607 C CA . CYS A 1 80 ? 1.094 8.589 -4.301 1.00 98.81 80 CYS A CA 1
ATOM 608 C C . CYS A 1 80 ? 0.408 8.287 -5.639 1.00 98.81 80 CYS A C 1
ATOM 610 O O . CYS A 1 80 ? 0.730 8.929 -6.634 1.00 98.81 80 CYS A O 1
ATOM 612 N N . ILE A 1 81 ? -0.533 7.339 -5.679 1.00 98.50 81 ILE A N 1
ATOM 613 C CA . ILE A 1 81 ? -1.136 6.884 -6.943 1.00 98.50 81 ILE A CA 1
ATOM 614 C C . ILE A 1 81 ? -2.409 7.631 -7.357 1.00 98.50 81 ILE A C 1
ATOM 616 O O . ILE A 1 81 ? -2.795 7.525 -8.523 1.00 98.50 81 ILE A O 1
ATOM 620 N N . LYS A 1 82 ? -3.099 8.314 -6.430 1.00 98.19 82 LYS A N 1
ATOM 621 C CA . LYS A 1 82 ? -4.431 8.887 -6.706 1.00 98.19 82 LYS A CA 1
ATOM 622 C C . LYS A 1 82 ? -4.736 10.249 -6.093 1.00 98.19 82 LYS A C 1
ATOM 624 O O . LYS A 1 82 ? -5.723 10.850 -6.512 1.00 98.19 82 LYS A O 1
ATOM 629 N N . ASP A 1 83 ? -3.979 10.732 -5.108 1.00 98.50 83 ASP A N 1
ATOM 630 C CA . ASP A 1 83 ? -4.370 11.949 -4.396 1.00 98.50 83 ASP A CA 1
ATOM 631 C C . ASP A 1 83 ? -3.177 12.773 -3.875 1.00 98.50 83 ASP A C 1
ATOM 633 O O . ASP A 1 83 ? -2.615 12.520 -2.806 1.00 98.50 83 ASP A O 1
ATOM 637 N N . ALA A 1 84 ? -2.814 13.806 -4.641 1.00 98.56 84 ALA A N 1
ATOM 638 C CA . ALA A 1 84 ? -1.719 14.721 -4.322 1.00 98.56 84 ALA A CA 1
ATOM 639 C C . ALA A 1 84 ? -2.005 15.624 -3.109 1.00 98.56 84 ALA A C 1
ATOM 641 O O . ALA A 1 84 ? -1.083 15.997 -2.373 1.00 98.56 84 ALA A O 1
ATOM 642 N N . GLU A 1 85 ? -3.272 15.983 -2.887 1.00 98.69 85 GLU A N 1
ATOM 643 C CA . GLU A 1 85 ? -3.678 16.775 -1.724 1.00 98.69 85 GLU A CA 1
ATOM 644 C C . GLU A 1 85 ? -3.571 15.927 -0.460 1.00 98.69 85 GLU A C 1
ATOM 646 O O . GLU A 1 85 ? -3.029 16.383 0.547 1.00 98.69 85 GLU A O 1
ATOM 651 N N . PHE A 1 86 ? -3.995 14.663 -0.532 1.00 98.75 86 PHE A N 1
ATOM 652 C CA . PHE A 1 86 ? -3.844 13.721 0.568 1.00 98.75 86 PHE A CA 1
ATOM 653 C C . PHE A 1 86 ? -2.371 13.446 0.878 1.00 98.75 86 PHE A C 1
ATOM 655 O O . PHE A 1 86 ? -1.989 13.447 2.045 1.00 98.75 86 PHE A O 1
ATOM 662 N N . PHE A 1 87 ? -1.517 13.318 -0.141 1.00 98.81 87 PHE A N 1
ATOM 663 C CA . PHE A 1 87 ? -0.068 13.225 0.056 1.00 98.81 87 PHE A CA 1
ATOM 664 C C . PHE A 1 87 ? 0.478 14.446 0.812 1.00 98.81 87 PHE A C 1
ATOM 666 O O . PHE A 1 87 ? 1.205 14.311 1.796 1.00 98.81 87 PHE A O 1
ATOM 673 N N . SER A 1 88 ? 0.087 15.651 0.386 1.00 98.75 88 SER A N 1
ATOM 674 C CA . SER A 1 88 ? 0.512 16.905 1.022 1.00 98.75 88 SER A CA 1
ATOM 675 C C . SER A 1 88 ? 0.009 17.018 2.466 1.00 98.75 88 SER A C 1
ATOM 677 O O . SER A 1 88 ? 0.731 17.482 3.347 1.00 98.75 88 SER A O 1
ATOM 679 N N . PHE A 1 89 ? -1.210 16.544 2.730 1.00 98.62 89 PHE A N 1
ATOM 680 C CA . PHE A 1 89 ? -1.768 16.454 4.074 1.00 98.62 89 PHE A CA 1
ATOM 681 C C . PHE A 1 89 ? -0.951 15.512 4.966 1.00 98.62 89 PHE A C 1
ATOM 683 O O . PHE A 1 89 ? -0.586 15.905 6.074 1.00 98.62 89 PHE A O 1
ATOM 690 N N . LEU A 1 90 ? -0.596 14.318 4.476 1.00 98.69 90 LEU A N 1
ATOM 691 C CA . LEU A 1 90 ? 0.256 13.373 5.206 1.00 98.69 90 LEU A CA 1
ATOM 692 C C . LEU A 1 90 ? 1.627 13.981 5.519 1.00 98.69 90 LEU A C 1
ATOM 694 O O . LEU A 1 90 ? 2.111 13.814 6.635 1.00 98.69 90 LEU A O 1
ATOM 698 N N . ALA A 1 91 ? 2.217 14.738 4.588 1.00 98.56 91 ALA A N 1
ATOM 699 C CA . ALA A 1 91 ? 3.484 15.442 4.803 1.00 98.56 91 ALA A CA 1
ATOM 700 C C . ALA A 1 91 ? 3.407 16.520 5.897 1.00 98.56 91 ALA A C 1
ATOM 702 O O . ALA A 1 91 ? 4.406 16.808 6.550 1.00 98.56 91 ALA A O 1
ATOM 703 N N . SER A 1 92 ? 2.221 17.074 6.161 1.00 98.25 92 SER A N 1
ATOM 704 C CA . SER A 1 92 ? 1.998 18.045 7.243 1.00 98.25 92 SER A CA 1
ATOM 705 C C . SER A 1 92 ? 1.758 17.417 8.626 1.00 98.25 92 SER A C 1
ATOM 707 O O . SER A 1 92 ? 1.516 18.149 9.589 1.00 98.25 92 SER A O 1
ATOM 709 N N . LYS A 1 93 ? 1.775 16.079 8.731 1.00 98.00 93 LYS A N 1
ATOM 710 C CA . LYS A 1 93 ? 1.420 15.315 9.937 1.00 98.00 93 LYS A CA 1
ATOM 711 C C . LYS A 1 93 ? 2.426 14.206 10.232 1.00 98.00 93 LYS A C 1
ATOM 713 O O . LYS A 1 93 ? 3.076 13.674 9.344 1.00 98.00 93 LYS A O 1
ATOM 718 N N . SER A 1 94 ? 2.514 13.808 11.486 1.00 94.81 94 SER A N 1
ATOM 719 C CA . SER A 1 94 ? 3.189 12.595 11.943 1.00 94.81 94 SER A CA 1
ATOM 720 C C . SER A 1 94 ? 2.157 11.532 12.327 1.00 94.81 94 SER A C 1
ATOM 722 O O . SER A 1 94 ? 1.008 11.860 12.628 1.00 94.81 94 SER A O 1
ATOM 724 N N . PHE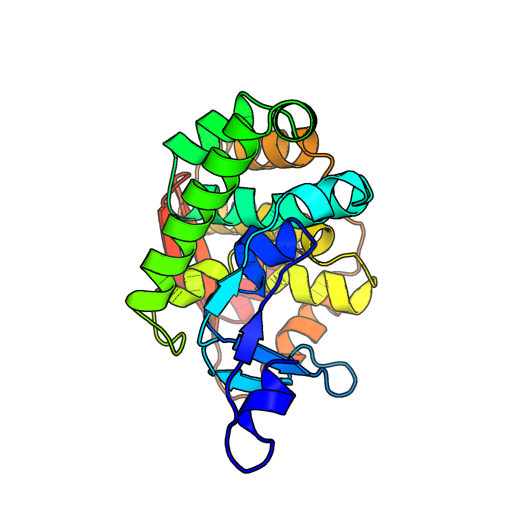 A 1 95 ? 2.551 10.255 12.412 1.00 89.50 95 PHE A N 1
ATOM 725 C CA . PHE A 1 95 ? 1.627 9.228 12.918 1.00 89.50 95 PHE A CA 1
ATOM 726 C C . PHE A 1 95 ? 1.169 9.501 14.363 1.00 89.50 95 PHE A C 1
ATOM 728 O O . PHE A 1 95 ? 0.059 9.127 14.735 1.00 89.50 95 PHE A O 1
ATOM 735 N N . ASN A 1 96 ? 1.977 10.207 15.166 1.00 94.25 96 ASN A N 1
ATOM 736 C CA . ASN A 1 96 ? 1.610 10.598 16.528 1.00 94.25 96 ASN A CA 1
ATOM 737 C C . ASN A 1 96 ? 0.456 11.608 16.563 1.00 94.25 96 ASN A C 1
ATOM 739 O O . ASN A 1 96 ? -0.341 11.568 17.498 1.00 94.25 96 ASN A O 1
ATOM 743 N N . ASP A 1 97 ? 0.324 12.476 15.555 1.00 97.00 97 ASP A N 1
ATOM 744 C CA . ASP A 1 97 ? -0.819 13.392 15.467 1.00 97.00 97 ASP A CA 1
ATOM 745 C C . ASP A 1 97 ? -2.133 12.609 15.352 1.00 97.00 97 ASP A C 1
ATOM 747 O O . ASP A 1 97 ? -3.102 12.920 16.037 1.00 97.00 97 ASP A O 1
ATOM 751 N N . PHE A 1 98 ? -2.144 11.538 14.552 1.00 96.81 98 PHE A N 1
ATOM 752 C CA . PHE A 1 98 ? -3.313 10.667 14.404 1.00 96.81 98 PHE A CA 1
ATOM 753 C C . PHE A 1 98 ? -3.573 9.816 15.649 1.00 96.81 98 PHE A C 1
ATOM 755 O O . PHE A 1 98 ? -4.722 9.642 16.039 1.00 96.81 98 PHE A O 1
ATOM 762 N N . LYS A 1 99 ? -2.527 9.322 16.322 1.00 95.25 99 LYS A N 1
ATOM 763 C CA . LYS A 1 99 ? -2.686 8.575 17.584 1.00 95.25 99 LYS A CA 1
ATOM 764 C C . LYS A 1 99 ? -3.337 9.410 18.689 1.00 95.25 99 LYS A C 1
ATOM 766 O O . LYS A 1 99 ? -4.056 8.863 19.521 1.00 95.25 99 LYS A O 1
ATOM 771 N N . ASN A 1 100 ? -3.072 10.714 18.706 1.00 96.12 100 ASN A N 1
ATOM 772 C CA . ASN A 1 100 ? -3.523 11.617 19.764 1.00 96.12 100 ASN A CA 1
ATOM 773 C C . ASN A 1 100 ? -4.867 12.304 19.468 1.00 96.12 100 ASN A C 1
ATOM 775 O O . ASN A 1 100 ? -5.427 12.932 20.366 1.00 96.12 100 ASN A O 1
ATOM 779 N N . ASP A 1 101 ? -5.393 12.187 18.247 1.00 97.00 101 ASP A N 1
ATOM 780 C CA . ASP A 1 101 ? -6.653 12.807 17.834 1.00 97.00 101 ASP A CA 1
ATOM 781 C C . ASP A 1 101 ? -7.565 11.781 17.128 1.00 97.00 101 ASP A C 1
ATOM 783 O O . ASP A 1 101 ? -7.399 11.501 15.936 1.00 97.00 101 ASP A O 1
ATOM 787 N N . PRO A 1 102 ? -8.570 11.233 17.841 1.00 94.75 102 PRO A N 1
ATOM 788 C CA . PRO A 1 102 ? -9.499 10.253 17.282 1.00 94.75 102 PRO A CA 1
ATOM 789 C C . PRO A 1 102 ? -10.303 10.752 16.075 1.00 94.75 102 PRO A C 1
ATOM 791 O O . PRO A 1 102 ? -10.655 9.951 15.210 1.00 94.75 102 PRO A O 1
ATOM 794 N N . LEU A 1 103 ? -10.608 12.053 15.998 1.00 96.44 103 LEU A N 1
ATOM 795 C CA . LEU A 1 103 ? -11.346 12.616 14.863 1.00 96.44 103 LEU A CA 1
ATOM 796 C C . LEU A 1 103 ? -10.439 12.720 13.638 1.00 96.44 103 LEU A C 1
ATOM 798 O O . LEU A 1 103 ? -10.857 12.391 12.527 1.00 96.44 103 LEU A O 1
ATOM 802 N N . LEU A 1 104 ? -9.184 13.123 13.845 1.00 97.75 104 LEU A N 1
ATOM 803 C CA . LEU A 1 104 ? -8.179 13.153 12.787 1.00 97.75 104 LEU A CA 1
ATOM 804 C C . LEU A 1 104 ? -7.882 11.743 12.254 1.00 97.75 104 LEU A C 1
ATOM 806 O O . LEU A 1 104 ? -7.767 11.555 11.043 1.00 97.75 104 LEU A O 1
ATOM 810 N N . LEU A 1 105 ? -7.797 10.751 13.143 1.00 97.81 105 LEU A N 1
ATOM 811 C CA . LEU A 1 105 ? -7.626 9.342 12.786 1.00 97.81 105 LEU A CA 1
ATOM 812 C C . LEU A 1 105 ? -8.804 8.802 11.969 1.00 97.81 105 LEU A C 1
ATOM 814 O O . LEU A 1 105 ? -8.590 8.144 10.951 1.00 97.81 105 LEU A O 1
ATOM 818 N N . ALA A 1 106 ? -10.036 9.106 12.381 1.00 96.88 106 ALA A N 1
ATOM 819 C CA . ALA A 1 106 ? -11.229 8.718 11.636 1.00 96.88 106 ALA A CA 1
ATOM 820 C C . ALA A 1 106 ? -11.204 9.298 10.214 1.00 96.88 106 ALA A C 1
ATOM 822 O O . ALA A 1 106 ? -11.356 8.557 9.245 1.00 96.88 106 ALA A O 1
ATOM 823 N N . ALA A 1 107 ? -10.913 10.596 10.084 1.00 97.88 107 ALA A N 1
ATOM 824 C CA . ALA A 1 107 ? -10.822 11.267 8.790 1.00 97.88 107 ALA A CA 1
ATOM 825 C C . ALA A 1 107 ? -9.709 10.685 7.897 1.00 97.88 107 ALA A C 1
ATOM 827 O O . ALA A 1 107 ? -9.911 10.515 6.693 1.00 97.88 107 ALA A O 1
ATOM 828 N N . LEU A 1 108 ? -8.551 10.344 8.476 1.00 98.38 108 LEU A N 1
ATOM 829 C CA . LEU A 1 108 ? -7.451 9.676 7.774 1.00 98.38 108 LEU A CA 1
ATOM 830 C C . LEU A 1 108 ? -7.897 8.335 7.179 1.00 98.38 108 LEU A C 1
ATOM 832 O O . LEU A 1 108 ? -7.682 8.077 5.991 1.00 98.38 108 LEU A O 1
ATOM 836 N N . ILE A 1 109 ? -8.504 7.484 8.012 1.00 98.12 109 ILE A N 1
ATOM 837 C CA . ILE A 1 109 ? -8.934 6.146 7.608 1.00 98.12 109 ILE A CA 1
ATOM 838 C C . ILE A 1 109 ? -10.032 6.257 6.551 1.00 98.12 109 ILE A C 1
ATOM 840 O O . ILE A 1 109 ? -9.896 5.657 5.488 1.00 98.12 109 ILE A O 1
ATOM 844 N N . GLU A 1 110 ? -11.066 7.070 6.776 1.00 97.62 110 GLU A N 1
ATOM 845 C CA . GLU A 1 110 ? -12.160 7.277 5.819 1.00 97.62 110 GLU A CA 1
ATOM 846 C C . GLU A 1 110 ? -11.658 7.762 4.456 1.00 97.62 110 GLU A C 1
ATOM 848 O O . GLU A 1 110 ? -12.049 7.215 3.420 1.00 97.62 110 GLU A O 1
ATOM 853 N N . LYS A 1 111 ? -10.742 8.740 4.442 1.00 98.44 111 LYS A N 1
ATOM 854 C CA . LYS A 1 111 ? -10.146 9.257 3.205 1.00 98.44 111 LYS A CA 1
ATOM 855 C C . LYS A 1 111 ? -9.424 8.157 2.431 1.00 98.44 111 LYS A C 1
ATOM 857 O O . LYS A 1 111 ? -9.627 8.025 1.223 1.00 98.44 111 LYS A O 1
ATOM 862 N N . ASN A 1 112 ? -8.618 7.344 3.110 1.00 98.62 112 ASN A N 1
ATOM 863 C CA . ASN A 1 112 ? -7.909 6.246 2.466 1.00 98.62 112 ASN A CA 1
ATOM 864 C C . ASN A 1 112 ? -8.868 5.145 1.973 1.00 98.62 112 ASN A C 1
ATOM 866 O O . ASN A 1 112 ? -8.743 4.667 0.843 1.00 98.62 112 ASN A O 1
ATOM 870 N N . VAL A 1 113 ? -9.849 4.758 2.798 1.00 97.94 113 VAL A N 1
ATOM 871 C CA . VAL A 1 113 ? -10.879 3.778 2.426 1.00 97.94 113 VAL A CA 1
ATOM 872 C C . VAL A 1 113 ? -11.634 4.227 1.182 1.00 97.94 113 VAL A C 1
ATOM 874 O O . VAL A 1 113 ? -11.882 3.400 0.303 1.00 97.94 113 VAL A O 1
ATOM 877 N N . ALA A 1 114 ? -11.955 5.517 1.061 1.00 98.19 114 ALA A N 1
ATOM 878 C CA . ALA A 1 114 ? -12.612 6.061 -0.122 1.00 98.19 114 ALA A CA 1
ATOM 879 C C . ALA A 1 114 ? -11.763 5.881 -1.393 1.00 98.19 114 ALA A C 1
ATOM 881 O O . ALA A 1 114 ? -12.300 5.462 -2.419 1.00 98.19 114 ALA A O 1
ATOM 882 N N . ILE A 1 115 ? -10.443 6.111 -1.324 1.00 98.19 115 ILE A N 1
ATOM 883 C CA . ILE A 1 115 ? -9.524 5.895 -2.457 1.00 98.19 115 ILE A CA 1
ATOM 884 C C . ILE A 1 115 ? -9.536 4.422 -2.881 1.00 98.19 115 ILE A C 1
ATOM 886 O O . ILE A 1 115 ? -9.801 4.109 -4.046 1.00 98.19 115 ILE A O 1
ATOM 890 N N . LYS A 1 116 ? -9.289 3.503 -1.938 1.00 97.69 116 LYS A N 1
ATOM 891 C CA . LYS A 1 116 ? -9.220 2.069 -2.249 1.00 97.69 116 LYS A CA 1
ATOM 892 C C . LYS A 1 116 ? -10.558 1.533 -2.750 1.00 97.69 116 LYS A C 1
ATOM 894 O O . LYS A 1 116 ? -10.598 0.818 -3.749 1.00 97.69 116 LYS A O 1
ATOM 899 N N . THR A 1 117 ? -11.653 1.895 -2.088 1.00 96.19 117 THR A N 1
ATOM 900 C CA . THR A 1 117 ? -13.002 1.461 -2.472 1.00 96.19 117 THR A CA 1
ATOM 901 C C . THR A 1 117 ? -13.380 1.992 -3.850 1.00 96.19 117 THR A C 1
ATOM 903 O O . THR A 1 117 ? -13.912 1.233 -4.653 1.00 96.19 117 THR A O 1
ATOM 906 N N . GLY A 1 118 ? -13.044 3.247 -4.171 1.00 96.62 118 GLY A N 1
ATOM 907 C CA . GLY A 1 118 ? -13.270 3.819 -5.500 1.00 96.62 118 GLY A CA 1
ATOM 908 C C . GLY A 1 118 ? -12.602 3.008 -6.615 1.00 96.62 118 GLY A C 1
ATOM 909 O O . GLY A 1 118 ? -13.240 2.717 -7.623 1.00 96.62 118 GLY A O 1
ATOM 910 N N . ILE A 1 119 ? -11.358 2.567 -6.402 1.00 96.50 119 ILE A N 1
ATOM 911 C CA . ILE A 1 119 ? -10.632 1.703 -7.347 1.00 96.50 119 ILE A CA 1
ATOM 912 C C . ILE A 1 119 ? -11.256 0.299 -7.418 1.00 96.50 119 ILE A C 1
ATOM 914 O O . ILE A 1 119 ? -11.482 -0.233 -8.503 1.00 96.50 119 ILE A O 1
ATOM 918 N N . VAL A 1 120 ? -11.548 -0.316 -6.268 1.00 95.75 120 VAL A N 1
ATOM 919 C CA . VAL A 1 120 ? -12.103 -1.679 -6.197 1.00 95.75 120 VAL A CA 1
ATOM 920 C C . VAL A 1 120 ? -13.477 -1.768 -6.860 1.00 95.75 120 VAL A C 1
ATOM 922 O O . VAL A 1 120 ? -13.742 -2.747 -7.550 1.00 95.75 120 VAL A O 1
ATOM 925 N N . LEU A 1 121 ? -14.341 -0.767 -6.672 1.00 94.50 121 LEU A N 1
ATOM 926 C CA . LEU A 1 121 ? -15.676 -0.739 -7.278 1.00 94.50 121 LEU A CA 1
ATOM 927 C C . LEU A 1 121 ? -15.626 -0.645 -8.808 1.00 94.50 121 LEU A C 1
ATOM 929 O O . LEU A 1 121 ? -16.554 -1.096 -9.473 1.00 94.50 121 LEU A O 1
ATOM 933 N N . GLN A 1 122 ? -14.561 -0.065 -9.363 1.00 95.19 122 GLN A N 1
ATOM 934 C CA . GLN A 1 122 ? -14.364 0.032 -10.809 1.00 95.19 122 GLN A CA 1
ATOM 935 C C . GLN A 1 122 ? -13.766 -1.246 -11.410 1.00 95.19 122 GLN A C 1
ATOM 937 O O . GLN A 1 122 ? -14.043 -1.557 -12.566 1.00 95.19 122 GLN A O 1
ATOM 942 N N . ASP A 1 123 ? -12.959 -1.990 -10.649 1.00 94.38 123 ASP A N 1
ATOM 943 C CA . ASP A 1 123 ? -12.243 -3.175 -11.134 1.00 94.38 123 ASP A CA 1
ATOM 944 C C . ASP A 1 123 ? -12.050 -4.222 -10.025 1.00 94.38 123 ASP A C 1
ATOM 946 O O . ASP A 1 123 ? -10.954 -4.439 -9.504 1.00 94.38 123 ASP A O 1
ATOM 950 N N . GLU A 1 124 ? -13.133 -4.906 -9.652 1.00 93.44 124 GLU A N 1
ATOM 951 C CA . GLU A 1 124 ? -13.124 -5.874 -8.549 1.00 93.44 124 GLU A CA 1
ATOM 952 C C . GLU A 1 124 ? -12.152 -7.043 -8.788 1.00 93.44 124 GLU A C 1
ATOM 954 O O . GLU A 1 124 ? -11.514 -7.518 -7.851 1.00 93.44 124 GLU A O 1
ATOM 959 N N . PHE A 1 125 ? -11.973 -7.492 -10.028 1.00 92.38 125 PHE A N 1
ATOM 960 C CA . PHE A 1 125 ? -11.152 -8.670 -10.335 1.00 92.38 125 PHE A CA 1
ATOM 961 C C . PHE A 1 125 ? -9.709 -8.342 -10.750 1.00 92.38 125 PHE A C 1
ATOM 963 O O . PHE A 1 125 ? -8.977 -9.248 -11.138 1.00 92.38 125 PHE A O 1
ATOM 970 N N . GLU A 1 126 ? -9.277 -7.082 -10.631 1.00 91.88 126 GLU A N 1
ATOM 971 C CA . GLU A 1 126 ? -7.917 -6.633 -10.970 1.00 91.88 126 GLU A CA 1
ATOM 972 C C . GLU A 1 126 ? -7.496 -6.923 -12.418 1.00 91.88 126 GLU A C 1
ATOM 974 O O . GLU A 1 126 ? -6.410 -7.422 -12.726 1.00 91.88 126 GLU A O 1
ATOM 979 N N . THR A 1 127 ? -8.372 -6.579 -13.350 1.00 89.31 127 THR A N 1
ATOM 980 C CA . THR A 1 127 ? -8.101 -6.701 -14.784 1.00 89.31 127 THR A CA 1
ATOM 981 C C . THR A 1 127 ? -7.469 -5.433 -15.373 1.00 89.31 127 THR A C 1
ATOM 983 O O . THR A 1 127 ? -6.685 -5.532 -16.324 1.00 89.31 127 THR A O 1
ATOM 986 N N . GLY A 1 128 ? -7.685 -4.272 -14.750 1.00 91.62 128 GLY A N 1
ATOM 987 C CA . GLY A 1 128 ? -7.224 -2.944 -15.162 1.00 91.62 128 GLY A CA 1
ATOM 988 C C . GLY A 1 128 ? -6.681 -2.119 -13.988 1.00 91.62 128 GLY A C 1
ATOM 989 O O . GLY A 1 128 ? -5.656 -2.476 -13.401 1.00 91.62 128 GLY A O 1
ATOM 990 N N . ASP A 1 129 ? -7.343 -1.001 -13.676 1.00 91.19 129 ASP A N 1
ATOM 991 C CA . ASP A 1 129 ? -6.867 0.046 -12.757 1.00 91.19 129 ASP A CA 1
ATOM 992 C C . ASP A 1 129 ? -6.650 -0.416 -11.315 1.00 91.19 129 ASP A C 1
ATOM 994 O O . ASP A 1 129 ? -5.856 0.197 -10.596 1.00 91.19 129 ASP A O 1
ATOM 998 N N . ARG A 1 130 ? -7.265 -1.521 -10.870 1.00 95.31 130 ARG A N 1
ATOM 999 C CA . ARG A 1 130 ? -6.985 -2.045 -9.526 1.00 95.31 130 ARG A CA 1
ATOM 1000 C C . ARG A 1 130 ? -5.528 -2.472 -9.363 1.00 95.31 130 ARG A C 1
ATOM 1002 O O . ARG A 1 130 ? -5.016 -2.428 -8.246 1.00 95.31 130 ARG A O 1
ATOM 1009 N N . LYS A 1 131 ? -4.813 -2.739 -10.464 1.00 95.56 131 LYS A N 1
ATOM 1010 C CA . LYS A 1 131 ? -3.362 -2.973 -10.450 1.00 95.56 131 LYS A CA 1
ATOM 1011 C C . LYS A 1 131 ? -2.574 -1.786 -9.903 1.00 95.56 131 LYS A C 1
ATOM 1013 O O . LYS A 1 131 ? -1.492 -2.017 -9.380 1.00 95.56 131 LYS A O 1
ATOM 1018 N N . LEU A 1 132 ? -3.089 -0.553 -9.966 1.00 97.25 132 LEU A N 1
ATOM 1019 C CA . LEU A 1 132 ? -2.424 0.626 -9.393 1.00 97.25 132 LEU A CA 1
ATOM 1020 C C . LEU A 1 132 ? -2.190 0.485 -7.883 1.00 97.25 132 LEU A C 1
ATOM 1022 O O . LEU A 1 132 ? -1.205 1.006 -7.365 1.00 97.25 132 LEU A O 1
ATOM 1026 N N . LEU A 1 133 ? -3.036 -0.286 -7.186 1.00 97.00 133 LEU A N 1
ATOM 1027 C CA . LEU A 1 133 ? -2.849 -0.614 -5.770 1.00 97.00 133 LEU A CA 1
ATOM 1028 C C . LEU A 1 133 ? -1.572 -1.428 -5.507 1.00 97.00 133 LEU A C 1
ATOM 1030 O O . LEU A 1 133 ? -1.185 -1.556 -4.354 1.00 97.00 133 LEU A O 1
ATOM 1034 N N . ASN A 1 134 ? -0.910 -1.945 -6.544 1.00 96.38 134 ASN A N 1
ATOM 1035 C CA . ASN A 1 134 ? 0.350 -2.677 -6.441 1.00 96.38 134 ASN A CA 1
ATOM 1036 C C . ASN A 1 134 ? 1.579 -1.771 -6.669 1.00 96.38 134 ASN A C 1
ATOM 1038 O O . ASN A 1 134 ? 2.670 -2.270 -6.952 1.00 96.38 134 ASN A O 1
ATOM 1042 N N . PHE A 1 135 ? 1.446 -0.441 -6.557 1.00 98.31 135 PHE A N 1
ATOM 1043 C CA . PHE A 1 135 ? 2.607 0.456 -6.530 1.00 98.31 135 PHE A CA 1
ATOM 1044 C C . PHE A 1 135 ? 3.576 0.046 -5.412 1.00 98.31 135 PHE A C 1
ATOM 1046 O O . PHE A 1 135 ? 3.172 -0.201 -4.277 1.00 98.31 135 PHE A O 1
ATOM 1053 N N . GLY A 1 136 ? 4.851 -0.119 -5.768 1.00 96.81 136 GLY A N 1
ATOM 1054 C CA . GLY A 1 136 ? 5.892 -0.653 -4.887 1.00 96.81 136 GLY A CA 1
ATOM 1055 C C . GLY A 1 136 ? 5.827 -2.163 -4.607 1.00 96.81 136 GLY A C 1
ATOM 1056 O O . GLY A 1 136 ? 6.833 -2.730 -4.195 1.00 96.81 136 GLY A O 1
ATOM 1057 N N . HIS A 1 137 ? 4.717 -2.852 -4.885 1.00 94.69 137 HIS A N 1
ATOM 1058 C CA . HIS A 1 137 ? 4.526 -4.252 -4.481 1.00 94.69 137 HIS A CA 1
ATOM 1059 C C . HIS A 1 137 ? 5.352 -5.252 -5.286 1.00 94.69 137 HIS A C 1
ATOM 1061 O O . HIS A 1 137 ? 5.792 -6.248 -4.725 1.00 94.69 137 HIS A O 1
ATOM 1067 N N . THR A 1 138 ? 5.609 -4.993 -6.571 1.00 91.06 138 THR A N 1
ATOM 1068 C CA . THR A 1 138 ? 6.414 -5.897 -7.409 1.00 91.06 138 THR A CA 1
ATOM 1069 C C . THR A 1 138 ? 7.782 -6.164 -6.777 1.00 91.06 138 THR A C 1
ATOM 1071 O O . THR A 1 138 ? 8.145 -7.307 -6.527 1.00 91.06 138 THR A O 1
ATOM 1074 N N . ILE A 1 139 ? 8.515 -5.099 -6.451 1.00 91.62 139 ILE A N 1
ATOM 1075 C CA . ILE A 1 139 ? 9.824 -5.192 -5.793 1.00 91.62 139 ILE A CA 1
ATOM 1076 C C . ILE A 1 139 ? 9.655 -5.475 -4.296 1.00 91.62 139 ILE A C 1
ATOM 1078 O O . ILE A 1 139 ? 10.396 -6.279 -3.739 1.00 91.62 139 ILE A O 1
ATOM 1082 N N . GLY A 1 140 ? 8.664 -4.853 -3.652 1.00 93.38 140 GLY A N 1
ATOM 1083 C CA . GLY A 1 140 ? 8.405 -5.012 -2.225 1.00 93.38 140 GLY A CA 1
ATOM 1084 C C . GLY A 1 140 ? 8.179 -6.467 -1.825 1.00 93.38 140 GLY A C 1
ATOM 1085 O O . GLY A 1 140 ? 8.877 -6.957 -0.949 1.00 93.38 140 GLY A O 1
ATOM 1086 N N . HIS A 1 141 ? 7.310 -7.210 -2.514 1.00 90.06 141 HIS A N 1
ATOM 1087 C CA . HIS A 1 141 ? 7.091 -8.629 -2.212 1.00 90.06 141 HIS A CA 1
ATOM 1088 C C . HIS A 1 141 ? 8.345 -9.488 -2.436 1.00 90.06 141 HIS A C 1
ATOM 1090 O O . HIS A 1 141 ? 8.574 -10.446 -1.696 1.00 90.06 141 HIS A O 1
ATOM 1096 N N . ALA A 1 142 ? 9.177 -9.163 -3.432 1.00 88.38 142 ALA A N 1
ATOM 1097 C CA . ALA A 1 142 ? 10.446 -9.862 -3.626 1.00 88.38 142 ALA A CA 1
ATOM 1098 C C . ALA A 1 142 ? 11.379 -9.651 -2.418 1.00 88.38 142 ALA A C 1
ATOM 1100 O O . ALA A 1 142 ? 11.933 -10.617 -1.899 1.00 88.38 142 ALA A O 1
ATOM 1101 N N . ILE A 1 143 ? 11.480 -8.418 -1.910 1.00 89.00 143 ILE A N 1
ATOM 1102 C CA . ILE A 1 143 ? 12.265 -8.090 -0.709 1.00 89.00 143 ILE A CA 1
ATOM 1103 C C . ILE A 1 143 ? 11.670 -8.748 0.544 1.00 89.00 143 ILE A C 1
ATOM 1105 O O . ILE A 1 143 ? 12.411 -9.322 1.343 1.00 89.00 143 ILE A O 1
ATOM 1109 N N . GLU A 1 144 ? 10.346 -8.690 0.714 1.00 89.06 144 GLU A N 1
ATOM 1110 C CA . GLU A 1 144 ? 9.622 -9.281 1.847 1.00 89.06 144 GLU A CA 1
ATOM 1111 C C . GLU A 1 144 ? 9.949 -10.771 1.988 1.00 89.06 144 GLU A C 1
ATOM 1113 O O . GLU A 1 144 ? 10.324 -11.225 3.068 1.00 89.06 144 GLU A O 1
ATOM 1118 N N . ASN A 1 145 ? 9.880 -11.513 0.879 1.00 81.62 145 ASN A N 1
ATOM 1119 C CA . ASN A 1 145 ? 10.130 -12.951 0.857 1.00 81.62 145 ASN A CA 1
ATOM 1120 C C . ASN A 1 145 ? 11.594 -13.310 1.139 1.00 81.62 145 ASN A C 1
ATOM 1122 O O . ASN A 1 145 ? 11.856 -14.310 1.804 1.00 81.62 145 ASN A O 1
ATOM 1126 N N . VAL A 1 146 ? 12.550 -12.519 0.644 1.00 82.69 146 VAL A N 1
ATOM 1127 C CA . VAL A 1 146 ? 13.984 -12.804 0.828 1.00 82.69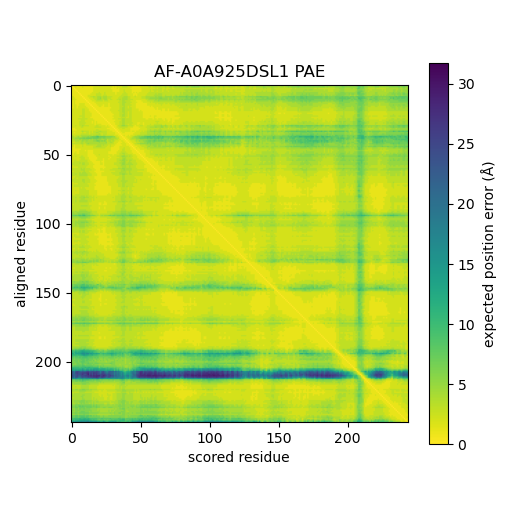 146 VAL A CA 1
ATOM 1128 C C . VAL A 1 146 ? 14.447 -12.459 2.247 1.00 82.69 146 VAL A C 1
ATOM 1130 O O . VAL A 1 146 ? 15.264 -13.179 2.820 1.00 82.69 146 VAL A O 1
ATOM 1133 N N . HIS A 1 147 ? 13.925 -11.379 2.835 1.00 83.25 147 HIS A N 1
ATOM 1134 C CA . HIS A 1 147 ? 14.451 -10.815 4.083 1.00 83.25 147 HIS A CA 1
ATOM 1135 C C . HIS A 1 147 ? 13.522 -10.935 5.296 1.00 83.25 147 HIS A C 1
ATOM 1137 O O . HIS A 1 147 ? 13.916 -10.520 6.384 1.00 83.25 147 HIS A O 1
ATOM 1143 N N . ASN A 1 148 ? 12.326 -11.514 5.144 1.00 84.00 148 ASN A N 1
ATOM 1144 C CA . ASN A 1 148 ? 11.310 -11.615 6.202 1.00 84.00 148 ASN A CA 1
ATOM 1145 C C . ASN A 1 148 ? 11.006 -10.260 6.868 1.00 84.00 148 ASN A C 1
ATOM 1147 O O . ASN A 1 148 ? 10.865 -10.169 8.089 1.00 84.00 148 ASN A O 1
ATOM 1151 N N . LEU A 1 149 ? 10.946 -9.193 6.065 1.00 88.50 149 LEU A N 1
ATOM 1152 C CA . LEU A 1 149 ? 10.519 -7.880 6.543 1.00 88.50 149 LEU A CA 1
ATOM 1153 C C . LEU A 1 149 ? 9.009 -7.859 6.802 1.00 88.50 149 LEU A C 1
ATOM 1155 O O . LEU A 1 149 ? 8.257 -8.638 6.217 1.00 88.50 149 LEU A O 1
ATOM 1159 N N . SER A 1 150 ? 8.555 -6.915 7.629 1.00 93.44 150 SER A N 1
ATOM 1160 C CA . SER A 1 150 ? 7.135 -6.568 7.668 1.00 93.44 150 SER A CA 1
ATOM 1161 C C . SER A 1 150 ? 6.688 -6.022 6.307 1.00 93.44 150 SER A C 1
ATOM 1163 O O . SER A 1 150 ? 7.462 -5.377 5.591 1.00 93.44 150 SER A O 1
ATOM 1165 N N . HIS A 1 151 ? 5.426 -6.277 5.959 1.00 94.94 151 HIS A N 1
ATOM 1166 C CA . HIS A 1 151 ? 4.835 -5.912 4.667 1.00 94.94 151 HIS A CA 1
ATOM 1167 C C . HIS A 1 151 ? 5.106 -4.449 4.296 1.00 94.94 151 HIS A C 1
ATOM 1169 O O . HIS A 1 151 ? 5.764 -4.163 3.301 1.00 94.94 151 HIS A O 1
ATOM 1175 N N . GLY A 1 152 ? 4.704 -3.507 5.146 1.00 97.12 152 GLY A N 1
ATOM 1176 C CA . GLY A 1 152 ? 4.856 -2.074 4.916 1.00 97.12 152 GLY A CA 1
ATOM 1177 C C . GLY A 1 152 ? 6.305 -1.617 4.763 1.00 97.12 152 GLY A C 1
ATOM 1178 O O . GLY A 1 152 ? 6.571 -0.741 3.945 1.00 97.12 152 GLY A O 1
ATOM 1179 N N . HIS A 1 153 ? 7.253 -2.242 5.469 1.00 97.06 153 HIS A N 1
ATOM 1180 C CA . HIS A 1 153 ? 8.683 -1.964 5.291 1.00 97.06 153 HIS A CA 1
ATOM 1181 C C . HIS A 1 153 ? 9.183 -2.405 3.913 1.00 97.06 153 HIS A C 1
ATOM 1183 O O . HIS A 1 153 ? 9.973 -1.714 3.271 1.00 97.06 153 HIS A O 1
ATOM 1189 N N . ALA A 1 154 ? 8.730 -3.562 3.439 1.00 96.12 154 ALA A N 1
ATOM 1190 C CA . ALA A 1 154 ? 9.095 -4.038 2.116 1.00 96.12 154 ALA A CA 1
ATOM 1191 C C . ALA A 1 154 ? 8.449 -3.170 1.019 1.00 96.12 154 ALA A C 1
ATOM 1193 O O . ALA A 1 154 ? 9.121 -2.768 0.065 1.00 96.12 154 ALA A O 1
ATOM 1194 N N . ILE A 1 155 ? 7.171 -2.804 1.189 1.00 97.81 155 ILE A N 1
ATOM 1195 C CA . ILE A 1 155 ? 6.449 -1.918 0.267 1.00 97.81 155 ILE A CA 1
ATOM 1196 C C . ILE A 1 155 ? 7.074 -0.522 0.221 1.00 97.81 155 ILE A C 1
ATOM 1198 O O . ILE A 1 155 ? 7.188 0.035 -0.869 1.00 97.81 155 ILE A O 1
ATOM 1202 N N . SER A 1 156 ? 7.536 0.046 1.339 1.00 98.50 156 SER A N 1
ATOM 1203 C CA . SER A 1 156 ? 8.177 1.367 1.332 1.00 98.50 156 SER A CA 1
ATOM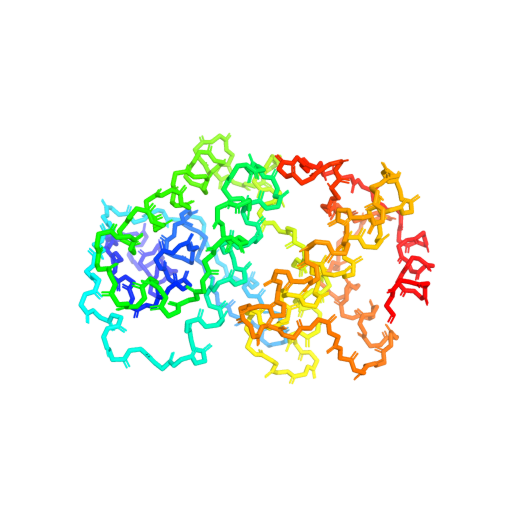 1204 C C . SER A 1 156 ? 9.473 1.384 0.522 1.00 98.50 156 SER A C 1
ATOM 1206 O O . SER A 1 156 ? 9.656 2.276 -0.308 1.00 98.50 156 SER A O 1
ATOM 1208 N N . ILE A 1 157 ? 10.326 0.364 0.658 1.00 97.31 157 ILE A N 1
ATOM 1209 C CA . ILE A 1 157 ? 11.530 0.213 -0.178 1.00 97.31 157 ILE A CA 1
ATOM 1210 C C . ILE A 1 157 ? 11.133 0.009 -1.647 1.00 97.31 157 ILE A C 1
ATOM 1212 O O . ILE A 1 157 ? 11.697 0.633 -2.551 1.00 97.31 157 ILE A O 1
ATOM 1216 N N . GLY A 1 158 ? 10.114 -0.816 -1.892 1.00 97.00 158 GLY A N 1
ATOM 1217 C CA . GLY A 1 158 ? 9.560 -1.032 -3.222 1.00 97.00 158 GLY A CA 1
ATOM 1218 C C . GLY A 1 158 ? 9.035 0.251 -3.875 1.00 97.00 158 GLY A C 1
ATOM 1219 O O . GLY A 1 158 ? 9.254 0.457 -5.067 1.00 97.00 158 GLY A O 1
ATOM 1220 N N . MET A 1 159 ? 8.394 1.147 -3.117 1.00 98.62 159 MET A N 1
ATOM 1221 C CA . MET A 1 159 ? 7.932 2.452 -3.605 1.00 98.62 159 MET A CA 1
ATOM 1222 C C . MET A 1 159 ? 9.095 3.371 -3.979 1.00 98.62 159 MET A C 1
ATOM 1224 O O . MET A 1 159 ? 9.003 4.075 -4.985 1.00 98.62 159 MET A O 1
ATOM 1228 N N . VAL A 1 160 ? 10.201 3.352 -3.229 1.00 98.25 160 VAL A N 1
ATOM 1229 C CA . VAL A 1 160 ? 11.412 4.113 -3.585 1.00 98.25 160 VAL A CA 1
ATOM 1230 C C . VAL A 1 160 ? 11.990 3.607 -4.906 1.00 98.25 160 VAL A C 1
ATOM 1232 O O . VAL A 1 160 ? 12.260 4.402 -5.807 1.00 98.25 160 VAL A O 1
ATOM 1235 N N . ALA A 1 161 ? 12.116 2.289 -5.065 1.00 96.19 161 ALA A N 1
ATOM 1236 C CA . ALA A 1 161 ? 12.596 1.694 -6.309 1.00 96.19 161 ALA A CA 1
ATOM 1237 C C . ALA A 1 161 ? 11.650 1.983 -7.491 1.00 96.19 161 ALA A C 1
ATOM 1239 O O . ALA A 1 161 ? 12.096 2.424 -8.548 1.00 96.19 161 ALA A O 1
ATOM 1240 N N . ALA A 1 162 ? 10.336 1.826 -7.301 1.00 97.44 162 ALA A N 1
ATOM 1241 C CA . ALA A 1 162 ? 9.337 2.128 -8.324 1.00 97.44 162 ALA A CA 1
ATOM 1242 C C . ALA A 1 162 ? 9.312 3.620 -8.697 1.00 97.44 162 ALA A C 1
ATOM 1244 O O . ALA A 1 162 ? 9.117 3.954 -9.865 1.00 97.44 162 ALA A O 1
ATOM 1245 N N . SER A 1 163 ? 9.569 4.518 -7.740 1.00 98.25 163 SER A N 1
ATOM 1246 C CA . SER A 1 163 ? 9.710 5.953 -8.006 1.00 98.25 163 SER A CA 1
ATOM 1247 C C . SER A 1 163 ? 10.908 6.221 -8.910 1.00 98.25 163 SER A C 1
ATOM 1249 O O . SER A 1 163 ? 10.740 6.898 -9.916 1.00 98.25 163 SER A O 1
ATOM 1251 N N . LYS A 1 164 ? 12.078 5.625 -8.631 1.00 97.44 164 LYS A N 1
ATOM 1252 C CA . LYS A 1 164 ? 13.273 5.738 -9.490 1.00 97.44 164 LYS A CA 1
ATOM 1253 C C . LYS A 1 164 ? 13.035 5.200 -10.900 1.00 97.44 164 LYS A C 1
ATOM 1255 O O . LYS A 1 164 ? 13.361 5.871 -11.872 1.00 97.44 164 LYS A O 1
ATOM 1260 N N . ILE A 1 165 ? 12.397 4.036 -11.021 1.00 97.06 165 ILE A N 1
ATOM 1261 C CA . ILE A 1 165 ? 12.023 3.467 -12.326 1.00 97.06 165 ILE A CA 1
ATOM 1262 C C . ILE A 1 165 ? 11.043 4.399 -13.061 1.00 97.06 165 ILE A C 1
ATOM 1264 O O . ILE A 1 165 ? 11.140 4.580 -14.273 1.00 97.06 165 ILE A O 1
ATOM 1268 N N . SER A 1 166 ? 10.137 5.061 -12.335 1.00 98.25 166 SER A N 1
ATOM 1269 C CA . SER A 1 166 ? 9.245 6.073 -12.916 1.00 98.25 166 SER A CA 1
ATOM 1270 C C . SER A 1 166 ? 10.016 7.286 -13.451 1.00 98.25 166 SER A C 1
ATOM 1272 O O . SER A 1 166 ? 9.596 7.868 -14.448 1.00 98.25 166 SER A O 1
ATOM 1274 N N . GLN A 1 167 ? 11.157 7.657 -12.859 1.00 97.75 167 GLN A N 1
ATOM 1275 C CA . GLN A 1 167 ? 12.006 8.733 -13.396 1.00 97.75 167 GLN A CA 1
ATOM 1276 C C . GLN A 1 167 ? 12.602 8.344 -14.753 1.00 97.75 167 GLN A C 1
ATOM 1278 O O . GLN A 1 167 ? 12.631 9.157 -15.673 1.00 97.75 167 GLN A O 1
ATOM 1283 N N . GLU A 1 168 ? 13.036 7.089 -14.882 1.00 96.75 168 GLU A N 1
ATOM 1284 C CA . GLU A 1 168 ? 13.646 6.558 -16.105 1.00 96.75 168 GLU A CA 1
ATOM 1285 C C . GLU A 1 168 ? 12.628 6.394 -17.244 1.00 96.75 168 GLU A C 1
ATOM 1287 O O . GLU A 1 168 ? 12.930 6.732 -18.386 1.00 96.75 168 GLU A O 1
ATOM 1292 N N . ILE A 1 169 ? 11.413 5.918 -16.942 1.00 96.06 169 ILE A N 1
ATOM 1293 C CA . ILE A 1 169 ? 10.410 5.566 -17.966 1.00 96.06 169 ILE A CA 1
ATOM 1294 C C . ILE A 1 169 ? 9.378 6.676 -18.202 1.00 96.06 169 ILE A C 1
ATOM 1296 O O . ILE A 1 169 ? 8.984 6.930 -19.341 1.00 96.06 169 ILE A O 1
ATOM 1300 N N . ASN A 1 170 ? 8.884 7.307 -17.135 1.00 96.94 170 ASN A N 1
ATOM 1301 C CA . ASN A 1 170 ? 7.802 8.297 -17.199 1.00 96.94 170 ASN A CA 1
ATOM 1302 C C . ASN A 1 170 ? 8.303 9.738 -17.051 1.00 96.94 170 ASN A C 1
ATOM 1304 O O . ASN A 1 170 ? 7.490 10.658 -17.057 1.00 96.94 170 ASN A O 1
ATOM 1308 N N . HIS A 1 171 ? 9.616 9.948 -16.917 1.00 96.38 171 HIS A N 1
ATOM 1309 C CA . HIS A 1 171 ? 10.196 11.255 -16.595 1.00 96.38 171 HIS A CA 1
ATOM 1310 C C . HIS A 1 171 ? 9.628 11.856 -15.301 1.00 96.38 171 HIS A C 1
ATOM 1312 O O . HIS A 1 171 ? 9.526 13.077 -15.171 1.00 96.38 171 HIS A O 1
ATOM 1318 N N . PHE A 1 172 ? 9.264 10.997 -14.342 1.00 98.12 172 PHE A N 1
ATOM 1319 C CA . PHE A 1 172 ? 8.840 11.428 -13.015 1.00 98.12 172 PHE A CA 1
ATOM 1320 C C . PHE A 1 172 ? 9.937 12.287 -12.375 1.00 98.12 172 PHE A C 1
ATOM 1322 O O . PHE A 1 172 ? 11.118 11.926 -12.380 1.00 98.12 172 PHE A O 1
ATOM 1329 N N . ASP A 1 173 ? 9.570 13.461 -11.868 1.00 96.94 173 ASP A N 1
ATOM 1330 C CA . ASP A 1 173 ? 10.558 14.461 -11.494 1.00 96.94 173 ASP A CA 1
ATOM 1331 C C . ASP A 1 173 ? 11.293 14.098 -10.191 1.00 96.94 173 ASP A C 1
ATOM 1333 O O . ASP A 1 173 ? 10.715 13.583 -9.230 1.00 96.94 173 ASP A O 1
ATOM 1337 N N . SER A 1 174 ? 12.596 14.392 -10.141 1.00 97.44 174 SER A N 1
ATOM 1338 C CA . SER A 1 174 ? 13.445 14.041 -8.995 1.00 97.44 174 SER A CA 1
ATOM 1339 C C . SER A 1 174 ? 13.039 14.721 -7.693 1.00 97.44 174 SER A C 1
ATOM 1341 O O . SER A 1 174 ? 13.283 14.167 -6.624 1.00 97.44 174 SER A O 1
ATOM 1343 N N . ALA A 1 175 ? 12.415 15.900 -7.756 1.00 98.25 175 ALA A N 1
ATOM 1344 C CA . ALA A 1 175 ? 11.953 16.590 -6.558 1.00 98.25 175 ALA A CA 1
ATOM 1345 C C . ALA A 1 175 ? 10.739 15.872 -5.946 1.00 98.25 175 ALA A C 1
ATOM 1347 O O . ALA A 1 175 ? 10.673 15.703 -4.731 1.00 98.25 175 ALA A O 1
ATOM 1348 N N . SER A 1 176 ? 9.806 15.395 -6.768 1.00 98.25 176 SER A N 1
ATOM 1349 C CA . SER A 1 176 ? 8.674 14.571 -6.341 1.00 98.25 176 SER A CA 1
ATOM 1350 C C . SER A 1 176 ? 9.110 13.200 -5.835 1.00 98.25 176 SER A C 1
ATOM 1352 O O . SER A 1 176 ? 8.613 12.758 -4.801 1.00 98.25 176 SER A O 1
ATOM 1354 N N . ALA A 1 177 ? 10.080 12.557 -6.490 1.00 98.31 177 ALA A N 1
ATOM 1355 C CA . ALA A 1 177 ? 10.670 11.323 -5.975 1.00 98.31 177 ALA A CA 1
ATOM 1356 C C . ALA A 1 177 ? 11.281 11.532 -4.579 1.00 98.31 177 ALA A C 1
ATOM 1358 O O . ALA A 1 177 ? 11.022 10.741 -3.672 1.00 98.31 177 ALA A O 1
ATOM 1359 N N . GLN A 1 178 ? 12.012 12.634 -4.374 1.00 98.50 178 GLN A N 1
ATOM 1360 C CA . GLN A 1 178 ? 12.576 12.965 -3.065 1.00 98.50 178 GLN A CA 1
ATOM 1361 C C . GLN A 1 178 ? 11.488 13.216 -2.011 1.00 98.50 178 GLN A C 1
ATOM 1363 O O . GLN A 1 178 ? 11.603 12.707 -0.903 1.00 98.50 178 GLN A O 1
ATOM 1368 N N . LYS A 1 179 ? 10.384 13.894 -2.357 1.00 98.75 179 LYS A N 1
ATOM 1369 C CA . LYS A 1 179 ? 9.253 14.081 -1.428 1.00 98.75 179 LYS A CA 1
ATOM 1370 C C . LYS A 1 179 ? 8.670 12.756 -0.934 1.00 98.75 179 LYS A C 1
ATOM 1372 O O . LYS A 1 179 ? 8.281 12.668 0.226 1.00 98.75 179 LYS A O 1
ATOM 1377 N N . ILE A 1 180 ? 8.586 11.735 -1.795 1.00 98.81 180 ILE A N 1
ATOM 1378 C CA . ILE A 1 180 ? 8.116 10.396 -1.397 1.00 98.81 180 ILE A CA 1
ATOM 1379 C C . ILE A 1 180 ? 9.085 9.778 -0.384 1.00 98.81 180 ILE A C 1
ATOM 1381 O O . ILE A 1 180 ? 8.643 9.253 0.635 1.00 98.81 180 ILE A O 1
ATOM 1385 N N . VAL A 1 181 ? 10.394 9.875 -0.634 1.00 98.69 181 VAL A N 1
ATOM 1386 C CA . VAL A 1 181 ? 11.437 9.396 0.288 1.00 98.69 181 VAL A CA 1
ATOM 1387 C C . VAL A 1 181 ? 11.342 10.107 1.640 1.00 98.69 181 VAL A C 1
ATOM 1389 O O . VAL A 1 181 ? 11.301 9.441 2.674 1.00 98.69 181 VAL A O 1
ATOM 1392 N N . ASP A 1 182 ? 11.241 11.436 1.633 1.00 98.69 182 ASP A N 1
ATOM 1393 C CA . ASP A 1 182 ? 11.153 12.251 2.848 1.00 98.69 182 ASP A CA 1
ATOM 1394 C C . ASP A 1 182 ? 9.907 11.887 3.668 1.00 98.69 182 ASP A C 1
ATOM 1396 O O . ASP A 1 182 ? 9.983 11.716 4.886 1.00 98.69 182 ASP A O 1
ATOM 1400 N N . LEU A 1 183 ? 8.763 11.697 2.998 1.00 98.75 183 LEU A N 1
ATOM 1401 C CA . LEU A 1 183 ? 7.522 11.290 3.652 1.00 98.75 183 LEU A CA 1
ATOM 1402 C C . LEU A 1 183 ? 7.641 9.894 4.274 1.00 98.75 183 LEU A C 1
ATOM 1404 O O . LEU A 1 183 ? 7.233 9.692 5.414 1.00 98.75 183 LEU A O 1
ATOM 1408 N N . LEU A 1 184 ? 8.226 8.929 3.564 1.00 98.75 184 LEU A N 1
ATOM 1409 C CA . LEU A 1 184 ? 8.462 7.590 4.107 1.00 98.75 184 LEU A CA 1
ATOM 1410 C C . LEU A 1 184 ? 9.322 7.645 5.380 1.00 98.75 184 LEU A C 1
ATOM 1412 O O . LEU A 1 184 ? 8.950 7.063 6.400 1.00 98.75 184 LEU A O 1
ATOM 1416 N N . GLN A 1 185 ? 10.420 8.404 5.357 1.00 98.38 185 GLN A N 1
ATOM 1417 C CA . GLN A 1 185 ? 11.291 8.576 6.524 1.00 98.38 185 GLN A CA 1
ATOM 1418 C C . GLN A 1 185 ? 10.581 9.275 7.689 1.00 98.38 185 GLN A C 1
ATOM 1420 O O . GLN A 1 185 ? 10.755 8.873 8.839 1.00 98.38 185 GLN A O 1
ATOM 1425 N N . GLN A 1 186 ? 9.750 10.283 7.409 1.00 98.00 186 GLN A N 1
ATOM 1426 C CA . GLN A 1 186 ? 8.935 10.976 8.413 1.00 98.00 186 GLN A CA 1
ATOM 1427 C C . GLN A 1 186 ? 8.000 10.018 9.167 1.00 98.00 186 GLN A C 1
ATOM 1429 O O . GLN A 1 186 ? 7.781 10.187 10.368 1.00 98.00 186 GLN A O 1
ATOM 1434 N N . TYR A 1 187 ? 7.496 8.985 8.491 1.00 98.31 187 TYR A N 1
ATOM 1435 C CA . TYR A 1 187 ? 6.682 7.922 9.087 1.00 98.31 187 TYR A CA 1
ATOM 1436 C C . TYR A 1 187 ? 7.506 6.713 9.555 1.00 98.31 187 TYR A C 1
ATOM 1438 O O . TYR A 1 187 ? 6.934 5.671 9.852 1.00 98.31 187 TYR A O 1
ATOM 1446 N N . GLN A 1 188 ? 8.830 6.862 9.679 1.00 97.88 188 GLN A N 1
ATOM 1447 C CA . GLN A 1 188 ? 9.775 5.851 10.176 1.00 97.88 188 GLN A CA 1
ATOM 1448 C C . GLN A 1 188 ? 9.857 4.577 9.318 1.00 97.88 188 GLN A C 1
ATOM 1450 O O . GLN A 1 188 ? 10.344 3.545 9.776 1.00 97.88 188 GLN A O 1
ATOM 1455 N N . LEU A 1 189 ? 9.425 4.652 8.057 1.00 98.06 189 LEU A N 1
ATOM 1456 C CA . LEU A 1 189 ? 9.519 3.546 7.113 1.00 98.06 189 LEU A CA 1
ATOM 1457 C C . LEU A 1 189 ? 10.929 3.462 6.506 1.00 98.06 189 LEU A C 1
ATOM 1459 O O . LEU A 1 189 ? 11.530 4.492 6.178 1.00 98.06 189 LEU A O 1
ATOM 1463 N N . PRO A 1 190 ? 11.470 2.248 6.301 1.00 97.00 190 PRO A N 1
ATOM 1464 C CA . PRO A 1 190 ? 12.749 2.083 5.630 1.00 97.00 190 PRO A CA 1
ATOM 1465 C C . PRO A 1 190 ? 12.636 2.457 4.149 1.00 97.00 190 PRO A C 1
ATOM 1467 O O . PRO A 1 190 ? 11.665 2.128 3.468 1.00 97.00 190 PRO A O 1
ATOM 1470 N N . ILE A 1 191 ? 13.665 3.126 3.638 1.00 96.88 191 ILE A N 1
ATOM 1471 C CA . ILE A 1 191 ? 13.741 3.590 2.241 1.00 96.88 191 ILE A CA 1
ATOM 1472 C C . ILE A 1 191 ? 14.792 2.844 1.416 1.00 96.88 191 ILE A C 1
ATOM 1474 O O . ILE A 1 191 ? 14.889 3.029 0.205 1.00 96.88 191 ILE A O 1
ATOM 1478 N N . SER A 1 192 ? 15.600 2.013 2.068 1.00 92.44 192 SER A N 1
ATOM 1479 C CA . SER A 1 192 ? 16.619 1.187 1.437 1.00 92.44 192 SER A CA 1
ATOM 1480 C C . SER A 1 192 ? 16.915 -0.037 2.295 1.00 92.44 192 SER A C 1
ATOM 1482 O O . SER A 1 192 ? 16.698 -0.045 3.508 1.00 92.44 192 SER A O 1
ATOM 1484 N N . LEU A 1 193 ? 17.431 -1.073 1.647 1.00 87.69 193 LEU A N 1
ATOM 1485 C CA . LEU A 1 193 ? 18.013 -2.247 2.276 1.00 87.69 193 LEU A CA 1
ATOM 1486 C C . LEU A 1 193 ? 19.159 -2.716 1.376 1.00 87.69 193 LEU A C 1
ATOM 1488 O O . LEU A 1 193 ? 19.055 -2.618 0.158 1.00 87.69 193 LEU A O 1
ATOM 1492 N N . SER A 1 194 ? 20.250 -3.201 1.966 1.00 85.25 194 SER A N 1
ATOM 1493 C CA . SER A 1 194 ? 21.290 -3.878 1.191 1.00 85.25 194 SER A CA 1
ATOM 1494 C C . SER A 1 194 ? 20.839 -5.306 0.903 1.00 85.25 194 SER A C 1
ATOM 1496 O O . SER A 1 194 ? 20.599 -6.073 1.838 1.00 85.25 194 SER A O 1
ATOM 1498 N N . PHE A 1 195 ? 20.715 -5.656 -0.372 1.00 83.12 195 PHE A N 1
ATOM 1499 C CA . PHE A 1 195 ? 20.342 -6.992 -0.821 1.00 83.12 195 PHE A CA 1
ATOM 1500 C C . PHE A 1 195 ? 21.044 -7.342 -2.129 1.00 83.12 195 PHE A C 1
ATOM 1502 O O . PHE A 1 195 ? 21.566 -6.482 -2.836 1.00 83.12 195 PHE A O 1
ATOM 1509 N N . ASP A 1 196 ? 21.054 -8.635 -2.425 1.00 84.81 196 ASP A N 1
ATOM 1510 C CA . ASP A 1 196 ? 21.562 -9.186 -3.673 1.00 84.81 196 ASP A CA 1
ATOM 1511 C C . ASP A 1 196 ? 20.497 -9.020 -4.771 1.00 84.81 196 ASP A C 1
ATOM 1513 O O . ASP A 1 196 ? 19.377 -9.531 -4.646 1.00 84.81 196 ASP A O 1
ATOM 1517 N N . LYS A 1 197 ? 20.823 -8.252 -5.816 1.00 86.44 197 LYS A N 1
ATOM 1518 C CA . LYS A 1 197 ? 19.877 -7.891 -6.882 1.00 86.44 197 LYS A CA 1
ATOM 1519 C C . LYS A 1 197 ? 19.479 -9.113 -7.698 1.00 86.44 197 LYS A C 1
ATOM 1521 O O . LYS A 1 197 ? 18.325 -9.219 -8.112 1.00 86.44 197 LYS A O 1
ATOM 1526 N N . GLU A 1 198 ? 20.393 -10.064 -7.859 1.00 86.62 198 GLU A N 1
ATOM 1527 C CA . GLU A 1 198 ? 20.153 -11.333 -8.527 1.00 86.62 198 GLU A CA 1
ATOM 1528 C C . GLU A 1 198 ? 19.068 -12.139 -7.802 1.00 86.62 198 GLU A C 1
ATOM 1530 O O . GLU A 1 198 ? 18.150 -12.637 -8.453 1.00 86.62 198 GLU A O 1
ATOM 1535 N N . ASN A 1 199 ? 19.083 -12.178 -6.465 1.00 85.62 199 ASN A N 1
ATOM 1536 C CA . ASN A 1 199 ? 18.038 -12.858 -5.689 1.00 85.62 199 ASN A CA 1
ATOM 1537 C C . ASN A 1 199 ? 16.664 -12.193 -5.866 1.00 85.62 199 ASN A C 1
ATOM 1539 O O . ASN A 1 199 ? 15.649 -12.881 -5.994 1.00 85.62 199 ASN A O 1
ATOM 1543 N N . ILE A 1 200 ? 16.615 -10.856 -5.912 1.00 84.81 200 ILE A N 1
ATOM 1544 C CA . ILE A 1 200 ? 15.371 -10.121 -6.191 1.00 84.81 200 ILE A CA 1
ATOM 1545 C C . ILE A 1 200 ? 14.861 -10.447 -7.598 1.00 84.81 200 ILE A C 1
ATOM 1547 O O . ILE A 1 200 ? 13.674 -10.727 -7.775 1.00 84.81 200 ILE A O 1
ATOM 1551 N N . TRP A 1 201 ? 15.750 -10.461 -8.592 1.00 88.06 201 TRP A N 1
ATOM 1552 C CA . TRP A 1 201 ? 15.408 -10.806 -9.968 1.00 88.06 201 TRP A CA 1
ATOM 1553 C C . TRP A 1 201 ? 14.861 -12.233 -10.098 1.00 88.06 201 TRP A C 1
ATOM 1555 O O . TRP A 1 201 ? 13.823 -12.444 -10.729 1.00 88.06 201 TRP A O 1
ATOM 1565 N N . GLU A 1 202 ? 15.506 -13.214 -9.465 1.00 86.69 202 GLU A N 1
ATOM 1566 C CA . GLU A 1 202 ? 15.030 -14.599 -9.462 1.00 86.69 202 GLU A CA 1
ATOM 1567 C C . GLU A 1 202 ? 13.636 -14.718 -8.837 1.00 86.69 202 GLU A C 1
ATOM 1569 O O . GLU A 1 202 ? 12.758 -15.369 -9.411 1.00 86.69 202 GLU A O 1
ATOM 1574 N N . MET A 1 203 ? 13.388 -14.031 -7.719 1.00 83.31 203 MET A N 1
ATOM 1575 C CA . MET A 1 203 ? 12.072 -14.019 -7.075 1.00 83.31 203 MET A CA 1
ATOM 1576 C C . MET A 1 203 ? 10.985 -13.397 -7.959 1.00 83.31 203 MET A C 1
ATOM 1578 O O . MET A 1 203 ? 9.882 -13.943 -8.047 1.00 83.31 203 MET A O 1
ATOM 1582 N N . LEU A 1 204 ? 11.296 -12.311 -8.673 1.00 83.38 204 LEU A N 1
ATOM 1583 C CA . LEU A 1 204 ? 10.376 -11.695 -9.636 1.00 83.38 204 LEU A CA 1
ATOM 1584 C C . LEU A 1 204 ? 10.010 -12.643 -10.787 1.00 83.38 204 LEU A C 1
ATOM 1586 O O . LEU A 1 204 ? 8.859 -12.665 -11.232 1.00 83.38 204 LEU A O 1
ATOM 1590 N N . LEU A 1 205 ? 10.964 -13.453 -11.258 1.00 82.50 205 LEU A N 1
ATOM 1591 C CA . LEU A 1 205 ? 10.706 -14.477 -12.272 1.00 82.50 205 LEU A CA 1
ATOM 1592 C C . LEU A 1 205 ? 9.875 -15.644 -11.720 1.00 82.50 205 LEU A C 1
ATOM 1594 O O . LEU A 1 205 ? 9.036 -16.200 -12.435 1.00 82.50 205 LEU A O 1
ATOM 1598 N N . MET A 1 206 ? 10.071 -16.017 -10.452 1.00 75.00 206 MET A N 1
ATOM 1599 C CA . MET A 1 206 ? 9.313 -17.099 -9.815 1.00 75.00 206 MET A CA 1
ATOM 1600 C C . MET A 1 206 ? 7.831 -16.765 -9.637 1.00 75.00 206 MET A C 1
ATOM 1602 O O . MET A 1 206 ? 6.994 -17.649 -9.847 1.00 75.00 206 MET A O 1
ATOM 1606 N N . ASP A 1 207 ? 7.503 -15.512 -9.314 1.00 66.75 207 ASP A N 1
ATOM 1607 C CA . ASP A 1 207 ? 6.119 -15.027 -9.197 1.00 66.75 207 ASP A CA 1
ATOM 1608 C C . ASP A 1 207 ? 5.357 -15.116 -10.538 1.00 66.75 207 ASP A C 1
ATOM 1610 O O . ASP A 1 207 ? 4.128 -15.192 -10.593 1.00 66.75 207 ASP A O 1
ATOM 1614 N N . LYS A 1 208 ? 6.088 -15.218 -11.658 1.00 58.59 208 LYS A N 1
ATOM 1615 C CA . LYS A 1 208 ? 5.520 -15.355 -13.002 1.00 58.59 208 LYS A CA 1
ATOM 1616 C C . LYS A 1 208 ? 6.093 -16.537 -13.778 1.00 58.59 208 LYS A C 1
ATOM 1618 O O . LYS A 1 208 ? 6.643 -16.384 -14.863 1.00 58.59 208 LYS A O 1
ATOM 1623 N N . LYS A 1 209 ? 5.782 -17.763 -13.344 1.00 48.16 209 LYS A N 1
ATOM 1624 C CA . LYS A 1 209 ? 5.938 -18.987 -14.171 1.00 48.16 209 LYS A CA 1
ATOM 1625 C C . LYS A 1 209 ? 4.985 -19.072 -15.390 1.00 48.16 209 LYS A C 1
ATOM 1627 O O . LYS A 1 209 ? 4.718 -20.164 -15.886 1.00 48.16 209 LYS A O 1
ATOM 1632 N N . ARG A 1 210 ? 4.445 -17.953 -15.890 1.00 49.06 210 ARG A N 1
ATOM 1633 C CA . ARG A 1 210 ? 3.506 -17.902 -17.029 1.00 49.06 210 ARG A CA 1
ATOM 1634 C C . ARG A 1 210 ? 3.964 -16.906 -18.103 1.00 49.06 210 ARG A C 1
ATOM 1636 O O . ARG A 1 210 ? 3.568 -15.749 -18.087 1.00 49.06 210 ARG A O 1
ATOM 1643 N N . SER A 1 211 ? 4.789 -17.404 -19.026 1.00 48.62 211 SER A N 1
ATOM 1644 C CA . SER A 1 211 ? 4.703 -17.203 -20.488 1.00 48.62 211 SER A CA 1
ATOM 1645 C C . SER A 1 211 ? 4.389 -15.804 -21.054 1.00 48.62 211 SER A C 1
ATOM 1647 O O . SER A 1 211 ? 3.685 -15.722 -22.054 1.00 48.62 211 SER A O 1
ATOM 1649 N N . ASN A 1 212 ? 4.910 -14.722 -20.472 1.00 62.94 212 ASN A N 1
ATOM 1650 C CA . ASN A 1 212 ? 4.922 -13.400 -21.1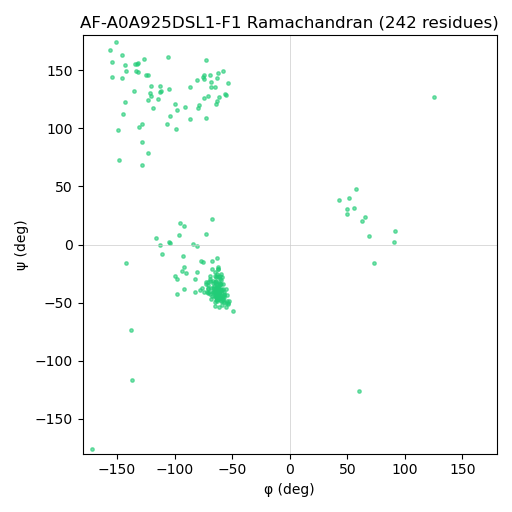04 1.00 62.94 212 ASN A CA 1
ATOM 1651 C C . ASN A 1 212 ? 6.302 -12.756 -20.933 1.00 62.94 212 ASN A C 1
ATOM 1653 O O . ASN A 1 212 ? 6.807 -12.674 -19.817 1.00 62.94 212 ASN A O 1
ATOM 1657 N N . ASP A 1 213 ? 6.856 -12.222 -22.024 1.00 83.31 213 ASP A N 1
ATOM 1658 C CA . ASP A 1 213 ? 8.152 -11.520 -22.054 1.00 83.31 213 ASP A CA 1
ATOM 1659 C C . ASP A 1 213 ? 8.109 -10.127 -21.391 1.00 83.31 213 ASP A C 1
ATOM 1661 O O . ASP A 1 213 ? 9.055 -9.345 -21.492 1.00 83.31 213 ASP A O 1
ATOM 1665 N N . SER A 1 214 ? 7.004 -9.785 -20.717 1.00 87.12 214 SER A N 1
ATOM 1666 C CA . SER A 1 214 ? 6.808 -8.497 -20.053 1.00 87.12 214 SER A CA 1
ATOM 1667 C C . SER A 1 214 ? 6.041 -8.613 -18.737 1.00 87.12 214 SER A C 1
ATOM 1669 O O . SER A 1 214 ? 5.236 -9.524 -18.511 1.00 87.12 214 SER A O 1
ATOM 1671 N N . MET A 1 215 ? 6.274 -7.641 -17.858 1.00 87.31 215 MET A N 1
ATOM 1672 C CA . MET A 1 215 ? 5.639 -7.509 -16.556 1.00 87.31 215 MET A CA 1
ATOM 1673 C C . MET A 1 215 ? 4.903 -6.171 -16.475 1.00 87.31 215 MET A C 1
ATOM 1675 O O . MET A 1 215 ? 5.483 -5.121 -16.725 1.00 87.31 215 MET A O 1
ATOM 1679 N N . SER A 1 216 ? 3.617 -6.198 -16.109 1.00 90.12 216 SER A N 1
ATOM 1680 C CA . SER A 1 216 ? 2.903 -4.976 -15.732 1.00 90.12 216 SER A CA 1
ATOM 1681 C C . SER A 1 216 ? 3.543 -4.371 -14.489 1.00 90.12 216 SER A C 1
ATOM 1683 O O . SER A 1 216 ? 3.628 -5.035 -13.457 1.00 90.12 216 SER A O 1
ATOM 1685 N N . PHE A 1 217 ? 3.959 -3.120 -14.604 1.00 93.00 217 PHE A N 1
ATOM 1686 C CA . PHE A 1 217 ? 4.598 -2.345 -13.559 1.00 93.00 217 PHE A CA 1
ATOM 1687 C C . PHE A 1 217 ? 3.817 -1.050 -13.343 1.00 93.00 217 PHE A C 1
ATOM 1689 O O . PHE A 1 217 ? 3.231 -0.506 -14.282 1.00 93.00 217 PHE A O 1
ATOM 1696 N N . ILE A 1 218 ? 3.763 -0.587 -12.097 1.00 97.25 218 ILE A N 1
ATOM 1697 C CA . ILE A 1 218 ? 3.026 0.620 -11.729 1.00 97.25 218 ILE A CA 1
ATOM 1698 C C . ILE A 1 218 ? 4.042 1.746 -11.628 1.00 97.25 218 ILE A C 1
ATOM 1700 O O . ILE A 1 218 ? 4.990 1.655 -10.846 1.00 97.25 218 ILE A O 1
ATOM 1704 N N . LEU A 1 219 ? 3.837 2.784 -12.430 1.00 97.94 219 LEU A N 1
ATOM 1705 C CA . LEU A 1 219 ? 4.736 3.923 -12.550 1.00 97.94 219 LEU A CA 1
ATOM 1706 C C . LEU A 1 219 ? 3.977 5.212 -12.252 1.00 97.94 219 LEU A C 1
ATOM 1708 O O . LEU A 1 219 ? 2.794 5.322 -12.573 1.00 97.94 219 LEU A O 1
ATOM 1712 N N . LEU A 1 220 ? 4.658 6.177 -11.646 1.00 98.69 220 LEU A N 1
ATOM 1713 C CA . LEU A 1 220 ? 4.109 7.500 -11.375 1.00 98.69 220 LEU A CA 1
ATOM 1714 C C . LEU A 1 220 ? 4.309 8.415 -12.583 1.00 98.69 220 LEU A C 1
ATOM 1716 O O . LEU A 1 220 ? 5.395 8.461 -13.159 1.00 98.69 220 LEU A O 1
ATOM 1720 N N . ASP A 1 221 ? 3.269 9.163 -12.940 1.00 97.62 221 ASP A N 1
ATOM 1721 C CA . ASP A 1 221 ? 3.383 10.318 -13.841 1.00 97.62 221 ASP A CA 1
ATOM 1722 C C . ASP A 1 221 ? 3.618 11.599 -13.025 1.00 97.62 221 ASP A C 1
ATOM 1724 O O . ASP A 1 221 ? 4.405 12.467 -13.395 1.00 97.62 221 ASP A O 1
ATOM 1728 N N . SER A 1 222 ? 2.958 11.693 -11.871 1.00 98.44 222 SER A N 1
ATOM 1729 C CA . SER A 1 222 ? 3.126 12.727 -10.852 1.00 98.44 222 SER A CA 1
ATOM 1730 C C . SER A 1 222 ? 2.660 12.175 -9.499 1.00 98.44 222 SER A C 1
ATOM 1732 O O . SER A 1 222 ? 2.020 11.125 -9.435 1.00 98.44 222 SER A O 1
ATOM 1734 N N . ILE A 1 223 ? 2.953 12.858 -8.388 1.00 98.75 223 ILE A N 1
ATOM 1735 C CA . ILE A 1 223 ? 2.325 12.491 -7.109 1.00 98.75 223 ILE A CA 1
ATOM 1736 C C . ILE A 1 223 ? 0.812 12.670 -7.258 1.00 98.75 223 ILE A C 1
ATOM 1738 O O . ILE A 1 223 ? 0.347 13.735 -7.655 1.00 98.75 223 ILE A O 1
ATOM 1742 N N . GLY A 1 224 ? 0.061 11.622 -6.939 1.00 98.31 224 GLY A N 1
ATOM 1743 C CA . GLY A 1 224 ? -1.384 11.551 -7.111 1.00 98.31 224 GLY A CA 1
ATOM 1744 C C . GLY A 1 224 ? -1.839 11.000 -8.464 1.00 98.31 224 GLY A C 1
ATOM 1745 O O . GLY A 1 224 ? -3.043 10.924 -8.692 1.00 98.31 224 GLY A O 1
ATOM 1746 N N . SER A 1 225 ? -0.919 10.598 -9.349 1.00 98.25 225 SER A N 1
ATOM 1747 C CA . SER A 1 225 ? -1.251 9.998 -10.644 1.00 98.25 225 SER A CA 1
ATOM 1748 C C . SER A 1 225 ? -0.277 8.887 -11.023 1.00 98.25 225 SER A C 1
ATOM 1750 O O . SER A 1 225 ? 0.927 9.103 -11.161 1.00 98.25 225 SER A O 1
ATOM 1752 N N . ALA A 1 226 ? -0.819 7.696 -11.260 1.00 98.19 226 ALA A N 1
ATOM 1753 C CA . ALA A 1 226 ? -0.058 6.522 -11.656 1.00 98.19 226 ALA A CA 1
ATOM 1754 C C . ALA A 1 226 ? -0.691 5.803 -12.849 1.00 98.19 226 ALA A C 1
ATOM 1756 O O . ALA A 1 226 ? -1.906 5.849 -13.055 1.00 98.19 226 ALA A O 1
ATOM 1757 N N . VAL A 1 227 ? 0.143 5.067 -13.580 1.00 97.50 227 VAL A N 1
ATOM 1758 C CA . VAL A 1 227 ? -0.231 4.284 -14.756 1.00 97.50 227 VAL A CA 1
ATOM 1759 C C . VAL A 1 227 ? 0.338 2.870 -14.667 1.00 97.50 227 VAL A C 1
ATOM 1761 O O . VAL A 1 227 ? 1.410 2.633 -14.107 1.00 97.50 227 VAL A O 1
ATOM 1764 N N . VAL A 1 228 ? -0.381 1.911 -15.247 1.00 96.00 228 VAL A N 1
ATOM 1765 C CA . VAL A 1 228 ? 0.106 0.543 -15.443 1.00 96.00 228 VAL A CA 1
ATOM 1766 C C . VAL A 1 228 ? 0.784 0.463 -16.810 1.00 96.00 228 VAL A C 1
ATOM 1768 O O . VAL A 1 228 ? 0.120 0.646 -17.830 1.00 96.00 228 VAL A O 1
ATOM 1771 N N . LYS A 1 229 ? 2.082 0.147 -16.855 1.00 94.06 229 LYS A N 1
ATOM 1772 C CA . LYS A 1 229 ? 2.812 -0.089 -18.112 1.00 94.06 229 LYS A CA 1
ATOM 1773 C C . LYS A 1 229 ? 3.404 -1.497 -18.156 1.00 94.06 229 LYS A C 1
ATOM 1775 O O . LYS A 1 229 ? 3.954 -1.950 -17.155 1.00 94.06 229 LYS A O 1
ATOM 1780 N N . PRO A 1 230 ? 3.300 -2.223 -19.281 1.00 92.81 230 PRO A N 1
ATOM 1781 C CA . PRO A 1 230 ? 4.106 -3.418 -19.486 1.00 92.81 230 PRO A CA 1
ATOM 1782 C C . PRO A 1 230 ? 5.568 -3.012 -19.714 1.00 92.81 230 PRO A C 1
ATOM 1784 O O . PRO A 1 230 ? 5.842 -2.189 -20.582 1.00 92.81 230 PRO A O 1
ATOM 1787 N N . ILE A 1 231 ? 6.491 -3.597 -18.953 1.00 92.56 231 ILE A N 1
ATOM 1788 C CA . ILE A 1 231 ? 7.942 -3.451 -19.139 1.00 92.56 231 ILE A CA 1
ATOM 1789 C C . ILE A 1 231 ? 8.490 -4.804 -19.586 1.00 92.56 231 ILE A C 1
ATOM 1791 O O . ILE A 1 231 ? 8.150 -5.831 -18.988 1.00 92.56 231 ILE A O 1
ATOM 17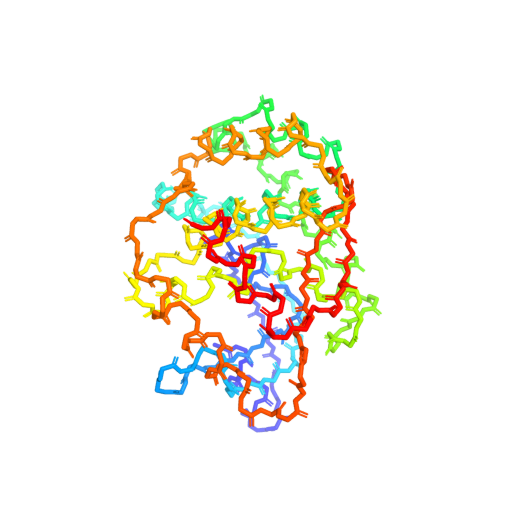95 N N . ALA A 1 232 ? 9.302 -4.829 -20.644 1.00 92.38 232 ALA A N 1
ATOM 1796 C CA . ALA A 1 232 ? 9.943 -6.060 -21.100 1.00 92.38 232 ALA A CA 1
ATOM 1797 C C . ALA A 1 232 ? 10.888 -6.601 -20.016 1.00 92.38 232 ALA A C 1
ATOM 1799 O O . ALA A 1 232 ? 11.551 -5.827 -19.334 1.00 92.38 232 ALA A O 1
ATOM 1800 N N . LEU A 1 233 ? 10.988 -7.922 -19.850 1.00 89.62 233 LEU A N 1
ATOM 1801 C CA . LEU A 1 233 ? 11.803 -8.503 -18.772 1.00 89.62 233 LEU A CA 1
ATOM 1802 C C . LEU A 1 233 ? 13.286 -8.107 -18.871 1.00 89.62 233 LEU A C 1
ATOM 1804 O O . LEU A 1 233 ? 13.904 -7.829 -17.850 1.00 89.62 233 LEU A O 1
ATOM 1808 N N . ALA A 1 234 ? 13.842 -8.031 -20.083 1.00 89.88 234 ALA A N 1
ATOM 1809 C CA . ALA A 1 234 ? 15.220 -7.577 -20.286 1.00 89.88 234 ALA A CA 1
ATOM 1810 C C . ALA A 1 234 ? 15.420 -6.126 -19.813 1.00 89.88 234 ALA A C 1
ATOM 1812 O O . ALA A 1 234 ? 16.332 -5.851 -19.044 1.00 89.88 234 ALA A O 1
ATOM 1813 N N . GLU A 1 235 ? 14.512 -5.228 -20.202 1.00 92.62 235 GLU A N 1
ATOM 1814 C CA . GLU A 1 235 ? 14.528 -3.824 -19.781 1.00 92.62 235 GLU A CA 1
ATOM 1815 C C . GLU A 1 235 ? 14.333 -3.685 -18.264 1.00 92.62 235 GLU A C 1
ATOM 1817 O O . GLU A 1 235 ? 15.033 -2.916 -17.611 1.00 92.62 235 GLU A O 1
ATOM 1822 N N . LEU A 1 236 ? 13.420 -4.466 -17.676 1.00 91.00 236 LEU A N 1
ATOM 1823 C CA . LEU A 1 236 ? 13.181 -4.461 -16.234 1.00 91.00 236 LEU A CA 1
ATOM 1824 C C . LEU A 1 236 ? 14.419 -4.904 -15.448 1.00 91.00 236 LEU A C 1
ATOM 1826 O O . LEU A 1 236 ? 14.681 -4.347 -14.384 1.00 91.00 236 LEU A O 1
ATOM 1830 N N . LYS A 1 237 ? 15.183 -5.876 -15.959 1.00 90.75 237 LYS A N 1
ATOM 1831 C CA . LYS A 1 237 ? 16.436 -6.303 -15.333 1.00 90.75 237 LYS A CA 1
ATOM 1832 C C . LYS A 1 237 ? 17.461 -5.167 -15.311 1.00 90.75 237 LYS A C 1
ATOM 1834 O O . LYS A 1 237 ? 17.986 -4.857 -14.246 1.00 90.75 237 LYS A O 1
ATOM 1839 N N . ASP A 1 238 ? 17.666 -4.496 -16.443 1.00 92.00 238 ASP A N 1
ATOM 1840 C CA . ASP A 1 238 ? 18.589 -3.357 -16.534 1.00 92.00 238 ASP A CA 1
ATOM 1841 C C . ASP A 1 238 ? 18.171 -2.212 -15.591 1.00 92.00 238 ASP A C 1
ATOM 1843 O O . ASP A 1 238 ? 19.003 -1.586 -14.930 1.00 92.00 238 ASP A O 1
ATOM 1847 N N . LEU A 1 239 ? 16.863 -1.957 -15.485 1.00 92.38 239 LEU A N 1
ATOM 1848 C CA . LEU A 1 239 ? 16.303 -0.978 -14.552 1.00 92.38 239 LEU A CA 1
ATOM 1849 C C . LEU A 1 239 ? 16.527 -1.374 -13.092 1.00 92.38 239 LEU A C 1
ATOM 1851 O O . LEU A 1 239 ? 16.833 -0.510 -12.274 1.00 92.38 239 LEU A O 1
ATOM 1855 N N . ILE A 1 240 ? 16.401 -2.659 -12.751 1.00 88.75 240 ILE A N 1
ATOM 1856 C CA . ILE A 1 240 ? 16.678 -3.156 -11.399 1.00 88.75 240 ILE A CA 1
ATOM 1857 C C . ILE A 1 240 ? 18.145 -2.926 -11.038 1.00 88.75 240 ILE A C 1
ATOM 1859 O O . ILE A 1 240 ? 18.431 -2.371 -9.977 1.00 88.75 240 ILE A O 1
ATOM 1863 N N . ASP A 1 241 ? 19.063 -3.257 -11.943 1.00 87.81 241 ASP A N 1
ATOM 1864 C CA . ASP A 1 241 ? 20.500 -3.084 -11.723 1.00 87.81 241 ASP A CA 1
ATOM 1865 C C . ASP A 1 241 ? 20.898 -1.610 -11.571 1.00 87.81 241 ASP A C 1
ATOM 1867 O O . ASP A 1 241 ? 21.821 -1.291 -10.813 1.00 87.81 241 ASP A O 1
ATOM 1871 N N . LYS A 1 242 ? 20.189 -0.707 -12.258 1.00 87.00 242 LYS A N 1
ATOM 1872 C CA . LYS A 1 242 ? 20.422 0.741 -12.214 1.00 87.00 242 LYS A CA 1
ATOM 1873 C C . LYS A 1 242 ? 19.771 1.432 -11.010 1.00 87.00 242 LYS A C 1
ATOM 1875 O O . LYS A 1 242 ? 20.358 2.364 -10.458 1.00 87.00 242 LYS A O 1
ATOM 1880 N N . CYS A 1 243 ? 18.546 1.050 -10.645 1.00 85.12 243 CYS A N 1
ATOM 1881 C CA . CYS A 1 243 ? 17.711 1.805 -9.703 1.00 85.12 243 CYS A CA 1
ATOM 1882 C C . CYS A 1 243 ? 17.749 1.277 -8.261 1.00 85.12 243 CYS A C 1
ATOM 1884 O O . CYS A 1 243 ? 17.551 2.074 -7.330 1.00 85.12 243 CYS A O 1
ATOM 1886 N N . LEU A 1 244 ? 17.969 -0.025 -8.065 1.00 82.00 244 LEU A N 1
ATOM 1887 C CA . LEU A 1 244 ? 18.138 -0.643 -6.743 1.00 82.00 244 LEU A CA 1
ATOM 1888 C C . LEU A 1 244 ? 19.618 -0.675 -6.372 1.00 82.00 244 LEU A C 1
ATOM 1890 O O . LEU A 1 244 ? 19.919 -0.523 -5.173 1.00 82.00 244 LEU A O 1
#

pLDDT: mean 93.61, std 7.93, range [48.16, 98.88]

Solvent-accessible surface area (backbone atoms only — not comparable to full-atom values): 13189 Å² total; per-residue (Å²): 109,60,43,56,29,48,57,46,92,75,45,49,92,34,73,43,68,42,57,44,52,35,28,64,48,43,69,69,61,71,18,70,22,54,41,66,55,88,94,36,76,55,67,51,65,44,84,48,70,59,81,42,77,49,85,54,71,73,45,52,78,76,49,56,68,69,50,48,36,30,18,46,34,57,53,52,47,51,17,41,42,62,27,45,66,56,40,53,50,52,67,77,54,50,68,64,57,36,75,75,28,71,67,56,35,50,53,54,42,52,55,40,35,49,56,52,48,56,39,31,76,75,23,69,83,52,85,56,73,32,51,54,79,42,50,14,36,72,56,6,52,30,48,21,70,76,66,71,48,56,68,25,42,18,29,32,27,13,37,47,37,32,41,48,49,9,31,76,75,55,63,24,53,70,69,60,45,46,50,54,53,53,44,38,49,68,46,72,35,45,65,74,78,95,73,63,65,67,60,40,52,52,44,54,49,62,80,50,86,66,96,58,74,49,44,81,43,42,31,38,63,43,76,21,32,54,46,82,42,76,38,44,52,71,59,48,49,55,47,46,74,71,54,105

Foldseek 3Di:
DLQCQCPPVNHDAAEDEDLFLLCLLPDLPLQWDADADVLRPRPGTDRDHHPYYDYDCVSVLPPDLVRLLLNVLLLCLLQQAANVVSNVVLVVDESVVLVVDVVVVVVSSVVSSCSLNVQCVVPSPPPFSNCSSCQLVLLLSLCCSVPVDRSSLSSLLSNLLQAQVLCVPLVEDPVQSVSSVVSSVSSVHDNDDDDDLVSSLVSSVVNDPDDDQWDFHWHGNYRNHIHTDTDGSVRVSVSSVVRD

Sequence (244 aa):
AGYAASIYKRGIKLVQVPTSVLGMVDAAIGGKNGVDVGPFKNMVGTVYQPDFLLFDYSFLNTLPDEEWVNGFAEIIKHACIKDAEFFSFLASKSFNDFKNDPLLLAALIEKNVAIKTGIVLQDEFETGDRKLLNFGHTIGHAIENVHNLSHGHAISIGMVAASKISQEINHFDSASAQKIVDLLQQYQLPISLSFDKENIWEMLLMDKKRSNDSMSFILLDSIGSAVVKPIALAELKDLIDKCL

Radius of gyration: 17.62 Å; Cα contacts (8 Å, |Δi|>4): 388; chains: 1; bounding box: 43×43×44 Å

Mean predicted aligned error: 3.76 Å

Nearest PDB structures (foldseek):
  5eks-assembly3_B-2  TM=8.814E-01  e=4.676E-16  Acinetobacter baumannii
  6lk2-assembly1_A  TM=8.884E-01  e=9.707E-16  Providencia alcalifaciens F90-2004
  5eks-assembly3_A  TM=8.789E-01  e=6.575E-16  Acinetobacter baumannii
  6lk2-assembly1_C  TM=8.743E-01  e=4.613E-15  Providencia alcalifaciens F90-2004
  6lk2-assembly2_D  TM=8.838E-01  e=6.810E-15  Providencia alcalifaciens F90-2004

Secondary structure (DSSP, 8-state):
-HHHHHHGGG----EE---SHHIIIIITSS-EEEEEETTEEEEEEEE---SEE---GGGGGG--HHHHHHHHHHHHHHHHHH-HHHHHHHHT--HHHHHH-HHHHHHHHHHHHHHHHHHHHH-TTSSSGGGGGGTTHHHHHHHHHHHT--HHHHHHHHHHHHHHHHHHHH---HHHHHHHHHHHHHTT--------HHHHHHHHHHTT-S--SEEEEEEEEETTEEEEEEEEHHHHHHHHHHH-